Protein AF-A0A1S9RVA4-F1 (afdb_monomer)

Mean predicted aligned error: 7.7 Å

Solvent-accessible surface area (backbone atoms only — not comparable to full-atom values): 11923 Å² total; per-residue (Å²): 137,81,74,68,65,60,57,57,50,53,57,54,62,66,71,74,67,77,68,73,75,76,62,59,57,41,49,63,62,72,49,71,89,61,75,50,61,76,69,65,54,69,75,62,64,61,52,37,37,34,76,44,44,96,85,44,86,41,47,74,58,78,51,37,37,29,7,44,11,38,76,78,39,53,74,70,19,70,54,45,88,50,60,88,69,43,75,66,52,41,29,49,51,19,48,46,52,42,29,58,82,63,76,44,90,54,88,91,58,72,42,32,58,39,78,30,23,60,32,67,70,54,46,55,53,46,50,55,49,44,32,68,75,63,73,41,59,52,73,62,28,34,39,38,40,32,50,49,83,78,48,65,86,23,37,52,44,50,48,67,58,55,41,72,61,27,21,90,52,19,74,67,28,40,55,46,46,56,50,41,72,65,60,86,68,58,65,53,50,29,32,35,36,11,38,37,59,26,61,96,43,53,48,81,41,51,44,48,73,75,75,109

pLDDT: mean 87.35, std 15.08, range [38.66, 98.38]

Secondary structure (DSSP, 8-state):
---HHHHHHHHHHHTS----PPPSEEPP---GGGT--GGGGG---SEEEEEE-TTSSSEE-SSEEE-HHHHH-HHHHTS-TTTT--HHHHHHHHHHHHHHTTT---TT----EEEEES-HHHHHHHHHHHHHHHT--GGG-EEEEEEGGGS-TTS-EEHHHHHHHHGGG-HHHHHHHHHHHTSTT---EEEEEEEEE-TTTEEEEEGGGG--

InterPro domains:
  IPR056009 Domain of unknown function DUF7587 [PF24494] (44-194)

Structure (mmCIF, N/CA/C/O backbone):
data_AF-A0A1S9RVA4-F1
#
_entry.id   AF-A0A1S9RVA4-F1
#
loop_
_atom_site.group_PDB
_atom_site.id
_atom_site.type_symbol
_atom_site.label_atom_id
_atom_site.label_alt_id
_atom_site.label_comp_id
_atom_site.label_asym_id
_atom_site.label_entity_id
_atom_site.label_seq_id
_atom_s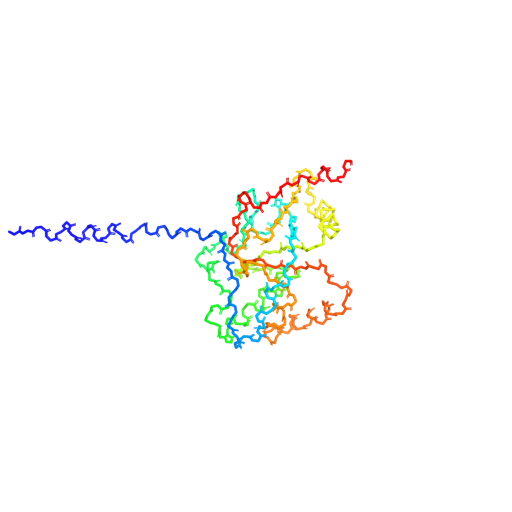ite.pdbx_PDB_ins_code
_atom_site.Cartn_x
_atom_site.Cartn_y
_atom_site.Cartn_z
_atom_site.occupancy
_atom_site.B_iso_or_equiv
_atom_site.auth_seq_id
_atom_site.auth_comp_id
_atom_site.auth_asym_id
_atom_site.auth_atom_id
_atom_site.pdbx_PDB_model_num
ATOM 1 N N . MET A 1 1 ? -28.883 34.351 -42.582 1.00 43.25 1 MET A N 1
ATOM 2 C CA . MET A 1 1 ? -27.559 34.291 -41.929 1.00 43.25 1 MET A CA 1
ATOM 3 C C . MET A 1 1 ? -27.764 33.604 -40.594 1.00 43.25 1 MET A C 1
ATOM 5 O O . MET A 1 1 ? -28.329 34.217 -39.701 1.00 43.25 1 MET A O 1
ATOM 9 N N . ALA A 1 2 ? -27.474 32.303 -40.530 1.00 40.69 2 ALA A N 1
ATOM 10 C CA . ALA A 1 2 ? -27.644 31.505 -39.321 1.00 40.69 2 ALA A CA 1
ATOM 11 C C . ALA A 1 2 ? -26.443 31.715 -38.388 1.00 40.69 2 ALA A C 1
ATOM 13 O O . ALA A 1 2 ? -25.307 31.833 -38.842 1.00 40.69 2 ALA A O 1
ATOM 14 N N . ASP A 1 3 ? -26.754 31.813 -37.105 1.00 48.94 3 ASP A N 1
ATOM 15 C CA . ASP A 1 3 ? -25.915 32.224 -35.986 1.00 48.94 3 ASP A CA 1
ATOM 16 C C . ASP A 1 3 ? -24.785 31.209 -35.692 1.00 48.94 3 ASP A C 1
ATOM 18 O O . ASP A 1 3 ? -24.962 30.223 -34.979 1.00 48.94 3 ASP A O 1
ATOM 22 N N . VAL A 1 4 ? -23.610 31.442 -36.289 1.00 49.12 4 VAL A N 1
ATOM 23 C CA . VAL A 1 4 ? -22.380 30.632 -36.125 1.00 49.12 4 VAL A CA 1
ATOM 24 C C . VAL A 1 4 ? -21.791 30.765 -34.706 1.00 49.12 4 VAL A C 1
ATOM 26 O O . VAL A 1 4 ? -21.012 29.919 -34.256 1.00 49.12 4 VAL A O 1
ATOM 29 N N . THR A 1 5 ? -22.191 31.800 -33.965 1.00 50.78 5 THR A N 1
ATOM 30 C CA . THR A 1 5 ? -21.706 32.101 -32.611 1.00 50.78 5 THR A CA 1
ATOM 31 C C . THR A 1 5 ? -22.260 31.139 -31.554 1.00 50.78 5 THR A C 1
ATOM 33 O O . THR A 1 5 ? -21.542 30.767 -30.628 1.00 50.78 5 THR A O 1
ATOM 36 N N . ASN A 1 6 ? -23.476 30.618 -31.740 1.00 52.25 6 ASN A N 1
ATOM 37 C CA . ASN A 1 6 ? -24.115 29.730 -30.762 1.00 52.25 6 ASN A CA 1
ATOM 38 C C . ASN A 1 6 ? -23.540 28.294 -30.774 1.00 52.25 6 ASN A C 1
ATOM 40 O O . ASN A 1 6 ? -23.431 27.633 -29.740 1.00 52.25 6 ASN A O 1
ATOM 44 N N . VAL A 1 7 ? -23.082 27.811 -31.935 1.00 52.09 7 VAL A N 1
ATOM 45 C CA . VAL A 1 7 ? -22.476 26.468 -32.055 1.00 52.09 7 VAL A CA 1
ATOM 46 C C . VAL A 1 7 ? -21.079 26.434 -31.431 1.00 52.09 7 VAL A C 1
ATOM 48 O O . VAL A 1 7 ? -20.715 25.461 -30.774 1.00 52.09 7 VAL A O 1
ATOM 51 N N . THR A 1 8 ? -20.306 27.513 -31.570 1.00 52.66 8 THR A N 1
ATOM 52 C CA . THR A 1 8 ? -18.953 27.609 -30.997 1.00 52.66 8 THR A CA 1
ATOM 53 C C . THR A 1 8 ? -18.965 27.819 -29.481 1.00 52.66 8 THR A C 1
ATOM 55 O O . THR A 1 8 ? -18.105 27.268 -28.792 1.00 52.66 8 THR A O 1
ATOM 58 N N . GLU A 1 9 ? -19.961 28.519 -28.931 1.00 50.12 9 GLU A N 1
ATOM 59 C CA . GLU A 1 9 ? -20.196 28.566 -27.478 1.00 50.12 9 GLU A CA 1
ATOM 60 C C . GLU A 1 9 ? -20.686 27.227 -26.915 1.00 50.12 9 GLU A C 1
ATOM 62 O O . GLU A 1 9 ? -20.224 26.800 -25.854 1.00 50.12 9 GLU A O 1
ATOM 67 N N . SER A 1 10 ? -21.552 26.523 -27.650 1.00 45.56 10 SER A N 1
ATOM 68 C CA . SER A 1 10 ? -22.023 25.185 -27.273 1.00 45.56 10 SER A CA 1
ATOM 69 C C . SER A 1 10 ? -20.882 24.159 -27.278 1.00 45.56 10 SER A C 1
ATOM 71 O O . SER A 1 10 ? -20.768 23.362 -26.352 1.00 45.56 10 SER A O 1
ATOM 73 N N . MET A 1 11 ? -19.965 24.232 -28.250 1.00 44.94 11 MET A N 1
ATOM 74 C CA . MET A 1 11 ? -18.761 23.390 -28.289 1.00 44.94 11 MET A CA 1
ATOM 75 C C . MET A 1 11 ? -17.727 23.763 -27.214 1.00 44.94 11 MET A C 1
ATOM 77 O O . MET A 1 11 ? -17.041 22.883 -26.701 1.00 44.94 11 MET A O 1
ATOM 81 N N . ARG A 1 12 ? -17.631 25.041 -26.812 1.00 43.88 12 ARG A N 1
ATOM 82 C CA . ARG A 1 12 ? -16.773 25.461 -25.686 1.00 43.88 12 ARG A CA 1
ATOM 83 C C . ARG A 1 12 ? -17.315 25.018 -24.326 1.00 43.88 12 ARG A C 1
ATOM 85 O O . ARG A 1 12 ? -16.515 24.705 -23.451 1.00 43.88 12 ARG A O 1
ATOM 92 N N . LYS A 1 13 ? -18.639 24.942 -24.150 1.00 39.66 13 LYS A N 1
ATOM 93 C CA . LYS A 1 13 ? -19.257 24.440 -22.908 1.00 39.66 13 LYS A CA 1
ATOM 94 C C . LYS A 1 13 ? -19.153 22.925 -22.730 1.00 39.66 13 LYS A C 1
ATOM 96 O O . LYS A 1 13 ? -19.140 22.474 -21.591 1.00 39.66 13 LYS A O 1
ATOM 101 N N . ILE A 1 14 ? -19.023 22.158 -23.813 1.00 44.00 14 ILE A N 1
ATOM 102 C CA . ILE A 1 14 ? -18.826 20.699 -23.739 1.00 44.00 14 ILE A CA 1
ATOM 103 C C . ILE A 1 14 ? -17.404 20.341 -23.250 1.00 44.00 14 ILE A C 1
ATOM 105 O O . ILE A 1 14 ? -17.206 19.271 -22.698 1.00 44.00 14 ILE A O 1
ATOM 109 N N . ASN A 1 15 ? -16.434 21.259 -23.339 1.00 42.66 15 ASN A N 1
ATOM 110 C CA . ASN A 1 15 ? -15.019 20.992 -23.031 1.00 42.66 15 ASN A CA 1
ATOM 111 C C . ASN A 1 15 ? -14.514 21.522 -21.672 1.00 42.66 15 ASN A C 1
ATOM 113 O O . ASN A 1 15 ? -13.305 21.605 -21.469 1.00 42.66 15 ASN A O 1
ATOM 117 N N . MET A 1 16 ? -15.393 21.905 -20.737 1.00 38.66 16 MET A N 1
ATOM 118 C CA . MET A 1 16 ? -14.963 22.457 -19.434 1.00 38.66 16 MET A CA 1
ATOM 119 C C . MET A 1 16 ? -15.431 21.691 -18.194 1.00 38.66 16 MET A C 1
ATOM 121 O O . MET A 1 16 ? -15.059 22.079 -17.090 1.00 38.66 16 MET A O 1
ATOM 125 N N . HIS A 1 17 ? -16.172 20.594 -18.360 1.00 41.00 17 HIS A N 1
ATOM 126 C CA . HIS A 1 17 ? -16.539 19.688 -17.269 1.00 41.00 17 HIS A CA 1
ATOM 127 C C . HIS A 1 17 ? -16.686 18.239 -17.754 1.00 41.00 17 HIS A C 1
ATOM 129 O O . HIS A 1 17 ? -17.623 17.553 -17.355 1.00 41.00 17 HIS A O 1
ATOM 135 N N . ASP A 1 18 ? -15.714 17.728 -18.514 1.00 43.66 18 ASP A N 1
ATOM 136 C CA . ASP A 1 18 ? -15.339 16.330 -18.286 1.00 43.66 18 ASP A CA 1
ATOM 137 C C . ASP A 1 18 ? -14.686 16.301 -16.901 1.00 43.66 18 ASP A C 1
ATOM 139 O O . ASP A 1 18 ? -13.466 16.362 -16.736 1.00 43.66 18 ASP A O 1
ATOM 143 N N . VAL A 1 19 ? -15.529 16.316 -15.863 1.00 51.09 19 VAL A N 1
ATOM 144 C CA . VAL A 1 19 ? -15.140 15.786 -14.565 1.00 51.09 19 VAL A CA 1
ATOM 145 C C . VAL A 1 19 ? -14.841 14.335 -14.882 1.00 51.09 19 VAL A C 1
ATOM 147 O O . VAL A 1 19 ? -15.764 13.536 -14.987 1.00 51.09 19 VAL A O 1
ATOM 150 N N . LEU A 1 20 ? -13.570 14.031 -15.160 1.00 55.78 20 LEU A N 1
ATOM 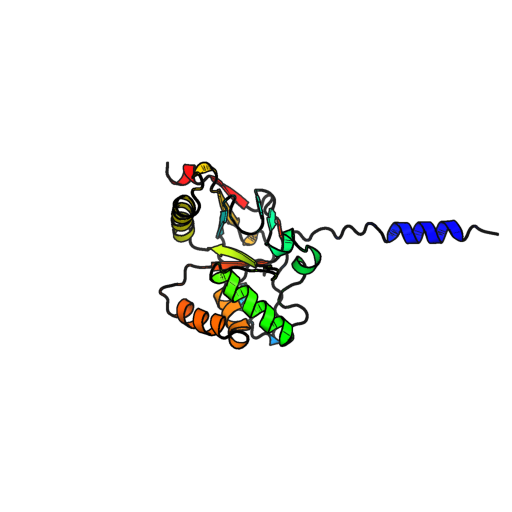151 C CA . LEU A 1 20 ? -13.101 12.661 -15.265 1.00 55.78 20 LEU A CA 1
ATOM 152 C C . LEU A 1 20 ? -13.613 11.974 -14.005 1.00 55.78 20 LEU A C 1
ATOM 154 O O . LEU A 1 20 ? -13.164 12.309 -12.904 1.00 55.78 20 LEU A O 1
ATOM 158 N N . GLU A 1 21 ? -14.629 11.122 -14.162 1.00 69.81 21 GLU A N 1
ATOM 159 C CA . GLU A 1 21 ? -15.153 10.343 -13.055 1.00 69.81 21 GLU A CA 1
ATOM 160 C C . GLU A 1 21 ? -13.959 9.630 -12.447 1.00 69.81 21 GLU A C 1
ATOM 162 O O . GLU A 1 21 ? -13.191 8.952 -13.137 1.00 69.81 21 GLU A O 1
ATOM 167 N N . GLU A 1 22 ? -13.735 9.892 -11.164 1.00 72.12 22 GLU A N 1
ATOM 168 C CA . GLU A 1 22 ? -12.575 9.342 -10.503 1.00 72.12 22 GLU A CA 1
ATOM 169 C C . GLU A 1 22 ? -12.718 7.819 -10.505 1.00 72.12 22 GLU A C 1
ATOM 171 O O . GLU A 1 22 ? -13.722 7.313 -9.989 1.00 72.12 22 GLU A O 1
ATOM 176 N N . PRO A 1 23 ? -11.751 7.081 -11.080 1.00 84.25 23 PRO A N 1
ATOM 177 C CA . PRO A 1 23 ? -11.853 5.637 -11.124 1.00 84.25 23 PRO A CA 1
ATOM 178 C C . PRO A 1 23 ? -11.952 5.101 -9.696 1.00 84.25 23 PRO A C 1
ATOM 180 O O . PRO A 1 23 ? -11.221 5.534 -8.803 1.00 84.25 23 PRO A O 1
ATOM 183 N N . GLU A 1 24 ? -12.845 4.133 -9.474 1.00 92.06 24 GLU A N 1
ATOM 184 C CA . GLU A 1 24 ? -13.000 3.511 -8.152 1.00 92.06 24 GLU A CA 1
ATOM 185 C C . GLU A 1 24 ? -11.699 2.852 -7.666 1.00 92.06 24 GLU A C 1
ATOM 187 O O . GLU A 1 24 ? -11.483 2.714 -6.463 1.00 92.06 24 GLU A O 1
ATOM 192 N N . GLN A 1 25 ? -10.829 2.455 -8.596 1.00 94.06 25 GLN A N 1
ATOM 193 C CA . GLN A 1 25 ? -9.511 1.907 -8.319 1.00 94.06 25 GLN A CA 1
ATOM 194 C C . GLN A 1 25 ? -8.572 2.104 -9.509 1.00 94.06 25 GLN A C 1
ATOM 196 O O . GLN A 1 25 ? -9.005 2.062 -10.662 1.00 94.06 25 GLN A O 1
ATOM 201 N N . LEU A 1 26 ? -7.274 2.212 -9.230 1.00 95.50 26 LEU A N 1
ATOM 202 C CA . LEU A 1 26 ? -6.215 2.052 -10.223 1.00 95.50 26 LEU A CA 1
ATOM 203 C C . LEU A 1 26 ? -5.581 0.659 -10.076 1.00 95.50 26 LEU A C 1
ATOM 205 O O . LEU A 1 26 ? -5.177 0.264 -8.982 1.00 95.50 26 LEU A O 1
ATOM 209 N N . VAL A 1 27 ? -5.509 -0.096 -11.174 1.00 95.38 27 VAL A N 1
ATOM 210 C CA . VAL A 1 27 ? -4.955 -1.462 -11.200 1.00 95.38 27 VAL A CA 1
ATOM 211 C C . VAL A 1 27 ? -3.529 -1.467 -11.738 1.00 95.38 27 VAL A C 1
ATOM 213 O O . VAL A 1 27 ? -3.204 -0.728 -12.664 1.00 95.38 27 VAL A O 1
ATOM 216 N N . PHE A 1 28 ? -2.671 -2.311 -11.169 1.00 94.81 28 PHE A N 1
ATOM 217 C CA . PHE A 1 28 ? -1.362 -2.611 -11.741 1.00 94.81 28 PHE A CA 1
ATOM 218 C C . PHE A 1 28 ? -1.537 -3.429 -13.023 1.00 94.81 28 PHE A C 1
ATOM 220 O O . PHE A 1 28 ? -2.119 -4.513 -12.989 1.00 94.81 28 PHE A O 1
ATOM 227 N N . SER A 1 29 ? -1.006 -2.925 -14.134 1.00 92.62 29 SER A N 1
ATOM 228 C CA . SER A 1 29 ? -1.109 -3.531 -15.466 1.00 92.62 29 SER A CA 1
ATOM 229 C C . SER A 1 29 ? 0.282 -3.738 -16.084 1.00 92.62 29 SER A C 1
ATOM 231 O O . SER A 1 29 ? 0.626 -3.086 -17.072 1.00 92.62 29 SER A O 1
ATOM 233 N N . PRO A 1 30 ? 1.117 -4.623 -15.507 1.00 89.75 30 PRO A N 1
ATOM 234 C CA . PRO A 1 30 ? 2.429 -4.929 -16.066 1.00 89.75 30 PRO A CA 1
ATOM 235 C C . PRO A 1 30 ? 2.312 -5.591 -17.442 1.00 89.75 30 PRO A C 1
ATOM 237 O O . PRO A 1 30 ? 1.480 -6.477 -17.646 1.00 89.75 30 PRO A O 1
ATOM 240 N N . HIS A 1 31 ? 3.179 -5.206 -18.376 1.00 83.69 31 HIS A N 1
ATOM 241 C CA . HIS A 1 31 ? 3.315 -5.900 -19.653 1.00 83.69 31 HIS A CA 1
ATOM 242 C C . HIS A 1 31 ? 4.093 -7.215 -19.452 1.00 83.69 31 HIS A C 1
ATOM 244 O O . HIS A 1 31 ? 4.970 -7.270 -18.586 1.00 83.69 31 HIS A O 1
ATOM 250 N N . PRO A 1 32 ? 3.868 -8.271 -20.259 1.00 75.50 32 PRO A N 1
ATOM 251 C CA . PRO A 1 32 ? 4.674 -9.496 -20.190 1.00 75.50 32 PRO A CA 1
ATOM 252 C C . PRO A 1 32 ? 6.193 -9.247 -20.256 1.00 75.50 32 PRO A C 1
ATOM 254 O O . PRO A 1 32 ? 6.971 -9.915 -19.576 1.00 75.50 32 PRO A O 1
ATOM 257 N N . ASP A 1 33 ? 6.607 -8.227 -21.012 1.00 76.62 33 ASP A N 1
ATOM 258 C CA . ASP A 1 33 ? 8.015 -7.824 -21.157 1.00 76.62 33 ASP A CA 1
ATOM 259 C C . ASP A 1 33 ? 8.591 -7.103 -19.924 1.00 76.62 33 ASP A C 1
ATOM 261 O O . ASP A 1 33 ? 9.801 -6.900 -19.833 1.00 76.62 33 ASP A O 1
ATOM 265 N N . ASP A 1 34 ? 7.758 -6.744 -18.941 1.00 72.44 34 ASP A N 1
ATOM 266 C CA . ASP A 1 34 ? 8.203 -6.159 -17.671 1.00 72.44 34 ASP A CA 1
ATOM 267 C C . ASP A 1 34 ? 8.756 -7.204 -16.692 1.00 72.44 34 ASP A C 1
ATOM 269 O O . ASP A 1 34 ? 9.120 -6.867 -15.564 1.00 72.44 34 ASP A O 1
ATOM 273 N N . GLY A 1 35 ? 8.837 -8.471 -17.116 1.00 65.56 35 GLY A N 1
ATOM 274 C CA . GLY A 1 35 ? 9.331 -9.575 -16.297 1.00 65.56 35 GLY A CA 1
ATOM 275 C C . GLY A 1 35 ? 8.322 -10.050 -15.251 1.00 65.56 35 GLY A C 1
ATOM 276 O O . GLY A 1 35 ? 8.702 -10.744 -14.308 1.00 65.56 35 GLY A O 1
ATOM 277 N N . VAL A 1 36 ? 7.044 -9.690 -15.406 1.00 69.31 36 VAL A N 1
ATOM 278 C CA . VAL A 1 36 ? 5.966 -10.107 -14.505 1.00 69.31 36 VAL A CA 1
ATOM 279 C C . VAL A 1 36 ? 5.259 -11.317 -15.092 1.00 69.31 36 VAL A C 1
ATOM 281 O O . VAL A 1 36 ? 4.573 -11.227 -16.106 1.00 69.31 36 VAL A O 1
ATOM 284 N N . ALA A 1 37 ? 5.398 -12.469 -14.440 1.00 69.38 37 ALA A N 1
ATOM 285 C CA . ALA A 1 37 ? 4.559 -13.614 -14.762 1.00 69.38 37 ALA A CA 1
ATOM 286 C C . ALA A 1 37 ? 3.106 -13.300 -14.377 1.00 69.38 37 ALA A C 1
ATOM 288 O O . ALA A 1 37 ? 2.860 -12.912 -13.239 1.00 69.38 37 ALA A O 1
ATOM 289 N N . GLU A 1 38 ? 2.136 -13.539 -15.266 1.00 69.31 38 GLU A N 1
ATOM 290 C CA . GLU A 1 38 ? 0.705 -13.289 -14.991 1.00 69.31 38 GLU A CA 1
ATOM 291 C C . GLU A 1 38 ? 0.233 -13.885 -13.652 1.00 69.31 38 GLU A C 1
ATOM 293 O O . GLU A 1 38 ? -0.564 -13.281 -12.940 1.00 69.31 38 GLU A O 1
ATOM 298 N N . LYS A 1 39 ? 0.789 -15.041 -13.267 1.00 68.44 39 LYS A N 1
ATOM 299 C CA . LYS A 1 39 ? 0.479 -15.747 -12.012 1.00 68.44 39 LYS A CA 1
ATOM 300 C C . LYS A 1 39 ? 0.840 -14.971 -10.743 1.00 68.44 39 LYS A C 1
ATOM 302 O O . LYS A 1 39 ? 0.344 -15.301 -9.671 1.00 68.44 39 LYS A O 1
ATOM 307 N N . ILE A 1 40 ? 1.714 -13.969 -10.832 1.00 76.81 40 ILE A N 1
ATOM 308 C CA . ILE A 1 40 ? 2.087 -13.121 -9.692 1.00 76.81 40 ILE A CA 1
ATOM 309 C C . ILE A 1 40 ? 0.854 -12.391 -9.145 1.00 76.81 40 ILE A C 1
ATOM 311 O O . ILE A 1 40 ? 0.694 -12.270 -7.933 1.00 76.81 40 ILE A O 1
ATOM 315 N N . MET A 1 41 ? -0.062 -12.003 -10.034 1.00 77.50 41 MET A N 1
ATOM 316 C CA . MET A 1 41 ? -1.286 -11.274 -9.695 1.00 77.50 41 MET A CA 1
ATOM 317 C C . MET A 1 41 ? -2.346 -12.142 -9.007 1.00 77.50 41 MET A C 1
ATOM 319 O O . MET A 1 41 ? -3.315 -11.607 -8.474 1.00 77.50 41 MET A O 1
ATOM 323 N N . ASP A 1 42 ? -2.166 -13.465 -9.000 1.00 78.88 42 ASP A N 1
ATOM 324 C CA . ASP A 1 42 ? -3.124 -14.418 -8.424 1.00 78.88 42 ASP A CA 1
ATOM 325 C C . ASP A 1 42 ? -2.801 -14.768 -6.967 1.00 78.88 42 ASP A C 1
ATOM 327 O O . ASP A 1 42 ? -3.616 -15.364 -6.267 1.00 78.88 42 ASP A O 1
ATOM 331 N N . ASN A 1 43 ? -1.626 -14.365 -6.478 1.00 84.50 43 ASN A N 1
ATOM 332 C CA . ASN A 1 43 ? -1.166 -14.656 -5.121 1.00 84.50 43 ASN A CA 1
ATOM 333 C C . ASN A 1 43 ? -1.579 -13.569 -4.117 1.00 84.50 43 ASN A C 1
ATOM 335 O O . ASN A 1 43 ? -0.818 -13.241 -3.207 1.00 84.50 43 ASN A O 1
ATOM 339 N N . VAL A 1 44 ? -2.771 -12.992 -4.284 1.00 93.69 44 VAL A N 1
ATOM 340 C CA . VAL A 1 44 ? -3.324 -12.001 -3.356 1.00 93.69 44 VAL A CA 1
ATOM 341 C C . VAL A 1 44 ? -4.196 -12.721 -2.318 1.00 93.69 44 VAL A C 1
ATOM 343 O O . VAL A 1 44 ? -5.164 -13.387 -2.687 1.00 93.69 44 VAL A O 1
ATOM 346 N N . PRO A 1 45 ? -3.886 -12.618 -1.013 1.00 95.44 45 PRO A N 1
ATOM 347 C CA . PRO A 1 45 ? -4.709 -13.186 0.044 1.00 95.44 45 PRO A CA 1
ATOM 348 C C . PRO A 1 45 ? -6.116 -12.602 0.019 1.00 95.44 45 PRO A C 1
ATOM 350 O O . PRO A 1 45 ? -6.295 -11.420 -0.275 1.00 95.44 45 PRO A O 1
ATOM 353 N N . ARG A 1 46 ? -7.109 -13.412 0.399 1.00 95.88 46 ARG A N 1
ATOM 354 C CA . ARG 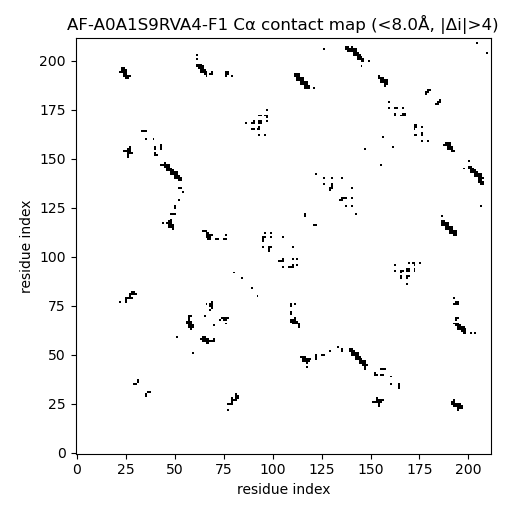A 1 46 ? -8.510 -12.973 0.451 1.00 95.88 46 ARG A CA 1
ATOM 355 C C . ARG A 1 46 ? -8.708 -11.739 1.328 1.00 95.88 46 ARG A C 1
ATOM 357 O O . ARG A 1 46 ? -9.508 -10.884 0.984 1.00 95.88 46 ARG A O 1
ATOM 364 N N . TYR A 1 47 ? -7.990 -11.644 2.444 1.00 97.50 47 TYR A N 1
ATOM 365 C CA . TYR A 1 47 ? -8.095 -10.506 3.349 1.00 97.50 47 TYR A CA 1
ATOM 366 C C . TYR A 1 47 ? -6.783 -9.746 3.427 1.00 97.50 47 TYR A C 1
ATOM 368 O O . TYR A 1 47 ? -5.719 -10.340 3.622 1.00 97.50 47 TYR A O 1
ATOM 376 N N . LEU A 1 48 ? -6.890 -8.427 3.315 1.00 98.38 48 LEU A N 1
ATOM 377 C CA . LEU A 1 48 ? -5.808 -7.497 3.594 1.00 98.38 48 LEU A CA 1
ATOM 378 C C . LEU A 1 48 ? -6.249 -6.494 4.656 1.00 98.38 48 LEU A C 1
ATOM 380 O O . LEU A 1 48 ? -7.422 -6.134 4.763 1.00 98.38 48 LEU A O 1
ATOM 384 N N . PHE A 1 49 ? -5.274 -6.046 5.433 1.00 98.25 49 PHE A N 1
ATOM 385 C CA . PHE A 1 49 ? -5.449 -5.173 6.579 1.00 98.25 49 PHE A CA 1
ATOM 386 C C . PHE A 1 49 ? -4.689 -3.869 6.361 1.00 98.25 49 PHE A C 1
ATOM 388 O O . PHE A 1 49 ? -3.544 -3.878 5.901 1.00 98.25 49 PHE A O 1
ATOM 395 N N . ARG A 1 50 ? -5.291 -2.746 6.742 1.00 97.50 50 ARG A N 1
ATOM 396 C CA . ARG A 1 50 ? -4.621 -1.446 6.800 1.00 97.50 50 ARG A CA 1
ATOM 397 C C . ARG A 1 50 ? -4.923 -0.776 8.125 1.00 97.50 50 ARG A C 1
ATOM 399 O O . ARG A 1 50 ? -6.078 -0.577 8.479 1.00 97.50 50 ARG A O 1
ATOM 406 N N . VAL A 1 51 ? -3.869 -0.402 8.835 1.00 97.12 51 VAL A N 1
ATOM 407 C CA . VAL A 1 51 ? -3.974 0.473 10.002 1.00 97.12 51 VAL A CA 1
ATOM 408 C C . VAL A 1 51 ? -3.879 1.908 9.509 1.00 97.12 51 VAL A C 1
ATOM 410 O O . VAL A 1 51 ? -2.945 2.241 8.775 1.00 97.12 51 VAL A O 1
ATOM 413 N N . ALA A 1 52 ? -4.828 2.745 9.907 1.00 96.25 52 ALA A N 1
ATOM 414 C CA . ALA A 1 52 ? -4.814 4.171 9.633 1.00 96.25 52 ALA A CA 1
ATOM 415 C C . ALA A 1 52 ? -4.891 4.964 10.938 1.00 96.25 52 ALA A C 1
ATOM 417 O O . ALA A 1 52 ? -5.603 4.602 11.873 1.00 96.25 52 ALA A O 1
ATOM 418 N N . THR A 1 53 ? -4.145 6.060 10.966 1.00 95.00 53 THR A N 1
ATOM 419 C CA . THR A 1 53 ? -4.120 7.065 12.033 1.00 95.00 53 THR A CA 1
ATOM 420 C C . THR A 1 53 ? -4.249 8.453 11.405 1.00 95.00 53 THR A C 1
ATOM 422 O O . THR A 1 53 ? -3.945 8.594 10.213 1.00 95.00 53 THR A O 1
ATOM 425 N N . PRO A 1 54 ? -4.586 9.506 12.170 1.00 93.19 54 PRO A N 1
ATOM 426 C CA . PRO A 1 54 ? -4.579 10.880 11.660 1.00 93.19 54 PRO A CA 1
ATOM 427 C C . PRO A 1 54 ? -3.223 11.338 11.090 1.00 93.19 54 PRO A C 1
ATOM 429 O O . PRO A 1 54 ? -3.172 12.288 10.314 1.00 93.19 54 PRO A O 1
ATOM 432 N N . LYS A 1 55 ? -2.119 10.663 11.450 1.00 91.44 55 LYS A N 1
ATOM 433 C CA . LYS A 1 55 ? -0.754 10.932 10.954 1.00 91.44 55 LYS A CA 1
ATOM 434 C C . LYS A 1 55 ? -0.306 9.984 9.836 1.00 91.44 55 LYS A C 1
ATOM 436 O O . LYS A 1 55 ? 0.877 9.934 9.504 1.00 91.44 55 LYS A O 1
ATOM 441 N N . SER A 1 56 ? -1.198 9.153 9.304 1.00 89.88 56 SER A N 1
ATOM 442 C CA . SER A 1 56 ? -0.871 8.289 8.169 1.00 89.88 56 SER A CA 1
ATOM 443 C C . SER A 1 56 ? -0.723 9.109 6.887 1.00 89.88 56 SER A C 1
ATOM 445 O O . SER A 1 56 ? -1.477 10.049 6.665 1.00 89.88 56 SER A O 1
ATOM 447 N N . ASP A 1 57 ? 0.235 8.742 6.032 1.00 89.81 57 ASP A N 1
ATOM 448 C CA . ASP A 1 57 ? 0.376 9.361 4.711 1.00 89.81 57 ASP A CA 1
ATOM 449 C C . ASP A 1 57 ? -0.856 9.070 3.839 1.00 89.81 57 ASP A C 1
ATOM 451 O O . ASP A 1 57 ? -1.388 7.951 3.843 1.00 89.81 57 ASP A O 1
ATOM 455 N N . GLY A 1 58 ? -1.258 10.066 3.048 1.00 91.81 58 GLY A N 1
ATOM 456 C CA . GLY A 1 58 ? -2.458 9.998 2.221 1.00 91.81 58 GLY A CA 1
ATOM 457 C C . GLY A 1 58 ? -3.737 10.232 3.027 1.00 91.81 58 GLY A C 1
ATOM 458 O O . GLY A 1 58 ? -3.748 10.968 4.009 1.00 91.81 58 GLY A O 1
ATOM 459 N N . MET A 1 59 ? -4.839 9.633 2.582 1.00 94.75 59 MET A N 1
ATOM 460 C CA . MET A 1 59 ? -6.128 9.684 3.278 1.00 94.75 59 MET A CA 1
ATOM 461 C C . MET A 1 59 ? -6.702 8.279 3.382 1.00 94.75 59 MET A C 1
ATOM 463 O O . MET A 1 59 ? -6.553 7.457 2.480 1.00 94.75 59 MET A O 1
ATOM 467 N N . THR A 1 60 ? -7.357 7.968 4.490 1.00 95.81 60 THR A N 1
ATOM 468 C CA . THR A 1 60 ? -8.073 6.704 4.658 1.00 95.81 60 THR A CA 1
ATOM 469 C C . THR A 1 60 ? -9.306 6.953 5.516 1.00 95.81 60 THR A C 1
ATOM 471 O O . THR A 1 60 ? -9.181 7.441 6.634 1.00 95.81 60 THR A O 1
ATOM 474 N N . ASN A 1 61 ? -10.483 6.660 4.969 1.00 94.12 61 ASN A N 1
ATOM 475 C CA . ASN A 1 61 ? -11.780 6.733 5.639 1.00 94.12 61 ASN A CA 1
ATOM 476 C C . ASN A 1 61 ? -12.701 5.612 5.123 1.00 94.12 61 ASN A C 1
ATOM 478 O O . ASN A 1 61 ? -12.273 4.774 4.330 1.00 94.12 61 ASN A O 1
ATOM 482 N N . GLU A 1 62 ? -13.956 5.583 5.567 1.00 92.62 62 GLU A N 1
ATOM 483 C CA . GLU A 1 62 ? -14.935 4.533 5.242 1.00 92.62 62 GLU A CA 1
ATOM 484 C C . GLU A 1 62 ? -15.231 4.416 3.740 1.00 92.62 62 GLU A C 1
ATOM 486 O O . GLU A 1 62 ? -15.677 3.371 3.269 1.00 92.62 62 GLU A O 1
ATOM 491 N N . ILE A 1 63 ? -14.992 5.488 2.983 1.00 95.44 63 ILE A N 1
ATOM 492 C CA . ILE A 1 63 ? -15.357 5.591 1.570 1.00 95.44 63 ILE A CA 1
ATOM 493 C C . ILE A 1 63 ? -14.132 5.384 0.679 1.00 95.44 63 ILE A C 1
ATOM 495 O O . ILE A 1 63 ? -14.229 4.730 -0.357 1.00 95.44 63 ILE A O 1
ATOM 499 N N . TRP A 1 64 ? -12.978 5.928 1.068 1.00 96.12 64 TRP A N 1
ATOM 500 C CA . TRP A 1 64 ? -11.779 5.978 0.239 1.00 96.12 64 TRP A CA 1
ATOM 501 C C . TRP A 1 64 ? -10.500 5.725 1.026 1.00 96.12 64 TRP A C 1
ATOM 503 O O . TRP A 1 64 ? -10.272 6.265 2.108 1.00 96.12 64 TRP A O 1
ATOM 513 N N . VAL A 1 65 ? -9.587 5.027 0.365 1.00 96.69 65 VAL A N 1
ATOM 514 C CA . VAL A 1 65 ? -8.155 5.057 0.632 1.00 96.69 65 VAL A CA 1
ATOM 515 C C . VAL A 1 65 ? -7.486 5.802 -0.513 1.00 96.69 65 VAL A C 1
ATOM 517 O O . VAL A 1 65 ? -7.752 5.517 -1.674 1.00 96.69 65 VAL A O 1
ATOM 520 N N . ARG A 1 66 ? -6.630 6.773 -0.209 1.00 95.88 66 ARG A N 1
ATOM 521 C CA . ARG A 1 66 ? -5.925 7.587 -1.202 1.00 95.88 66 ARG A CA 1
ATOM 522 C C . ARG A 1 66 ? -4.453 7.660 -0.870 1.00 95.88 66 ARG A C 1
ATOM 524 O O . ARG A 1 66 ? -4.096 7.918 0.281 1.00 95.88 66 ARG A O 1
ATOM 531 N N . SER A 1 67 ? -3.622 7.466 -1.884 1.00 95.50 67 SER A N 1
ATOM 532 C CA . SER A 1 67 ? -2.189 7.720 -1.808 1.00 95.50 67 SER A CA 1
ATOM 533 C C . SER A 1 67 ? -1.892 9.200 -1.538 1.00 95.50 67 SER A C 1
ATOM 535 O O . SER A 1 67 ? -2.744 10.078 -1.696 1.00 95.50 67 SER A O 1
ATOM 537 N N . ASP A 1 68 ? -0.655 9.490 -1.141 1.00 93.56 68 ASP A N 1
ATOM 538 C CA . ASP A 1 68 ? -0.177 10.868 -0.997 1.00 93.56 68 ASP A CA 1
ATOM 539 C C . ASP A 1 68 ? -0.228 11.618 -2.341 1.00 93.56 68 ASP A C 1
ATOM 541 O O . ASP A 1 68 ? -0.635 12.781 -2.395 1.00 93.56 68 ASP A O 1
ATOM 545 N N . ALA A 1 69 ? 0.098 10.928 -3.442 1.00 93.75 69 ALA A N 1
ATOM 546 C CA . ALA A 1 69 ? -0.048 11.465 -4.791 1.00 93.75 69 ALA A CA 1
ATOM 547 C C . ALA A 1 69 ? -1.505 11.834 -5.107 1.00 93.75 69 ALA A C 1
ATOM 549 O O . ALA A 1 69 ? -1.747 12.939 -5.577 1.00 93.75 69 ALA A O 1
ATOM 550 N N . ALA A 1 70 ? -2.482 10.981 -4.780 1.00 93.44 70 ALA A N 1
ATOM 551 C CA . ALA A 1 70 ? -3.899 11.234 -5.063 1.00 93.44 70 ALA A CA 1
ATOM 552 C C . ALA A 1 70 ? -4.480 12.456 -4.329 1.00 93.44 70 ALA A C 1
ATOM 554 O O . ALA A 1 70 ? -5.487 13.018 -4.765 1.00 93.44 70 ALA A O 1
ATOM 555 N N . LEU A 1 71 ? -3.852 12.898 -3.235 1.00 90.44 71 LEU A N 1
ATOM 556 C CA . LEU A 1 71 ? -4.215 14.146 -2.557 1.00 90.44 71 LEU A CA 1
ATOM 557 C C . LEU A 1 71 ? -3.541 15.382 -3.162 1.00 90.44 71 LEU A C 1
ATOM 559 O O . LEU A 1 71 ? -4.138 16.457 -3.161 1.00 90.44 71 LEU A O 1
ATOM 563 N N . LYS A 1 72 ? -2.302 15.245 -3.646 1.00 89.12 72 LYS A N 1
ATOM 564 C CA . LYS A 1 72 ? -1.473 16.368 -4.118 1.00 89.12 72 LYS A CA 1
ATOM 565 C C . LYS A 1 72 ? -1.626 16.650 -5.610 1.00 89.12 72 LYS A C 1
ATOM 567 O O . LYS A 1 72 ? -1.615 17.808 -6.012 1.00 89.12 72 LYS A O 1
ATOM 572 N N . ASP A 1 73 ? -1.745 15.600 -6.412 1.00 85.81 73 ASP A N 1
ATOM 573 C CA . ASP A 1 73 ? -1.831 15.638 -7.868 1.00 85.81 73 ASP A CA 1
ATOM 574 C C . ASP A 1 73 ? -2.658 14.442 -8.362 1.00 85.81 73 ASP A C 1
ATOM 576 O O . ASP A 1 73 ? -2.161 13.330 -8.570 1.00 85.81 73 ASP A O 1
ATOM 580 N N . ARG A 1 74 ? -3.962 14.682 -8.538 1.00 79.19 74 ARG A N 1
ATOM 581 C CA . ARG A 1 74 ? -4.908 13.644 -8.958 1.00 79.19 74 ARG A CA 1
ATOM 582 C C . ARG A 1 74 ? -4.556 13.064 -10.323 1.00 79.19 74 ARG A C 1
ATOM 584 O O . ARG A 1 74 ? -4.629 11.850 -10.482 1.00 79.19 74 ARG A O 1
ATOM 591 N N . THR A 1 75 ? -4.128 13.895 -11.270 1.00 85.12 75 THR A N 1
ATOM 592 C CA . THR A 1 75 ? -3.816 13.452 -12.633 1.00 85.12 75 THR A CA 1
ATOM 593 C C . THR A 1 75 ? -2.641 12.484 -12.625 1.00 85.12 75 THR A C 1
ATOM 595 O O . THR A 1 75 ? -2.734 11.406 -13.208 1.00 85.12 75 THR A O 1
ATOM 598 N N . ALA A 1 76 ? -1.565 12.814 -11.902 1.00 82.94 76 ALA A N 1
ATOM 599 C CA . ALA A 1 76 ? -0.423 11.914 -11.766 1.00 82.94 76 ALA A CA 1
ATOM 600 C C . ALA A 1 76 ? -0.785 10.609 -11.032 1.00 82.94 76 ALA A C 1
ATOM 602 O O . ALA A 1 76 ? -0.244 9.552 -11.346 1.00 82.94 76 ALA A O 1
ATOM 603 N N . SER A 1 77 ? -1.719 10.663 -10.076 1.00 90.19 77 SER A N 1
ATOM 604 C CA . SER A 1 77 ? -2.139 9.487 -9.303 1.00 90.19 77 SER A CA 1
ATOM 605 C C . SER A 1 77 ? -2.993 8.479 -10.079 1.00 90.19 77 SER A C 1
ATOM 607 O O . SER A 1 77 ? -3.129 7.342 -9.630 1.00 90.19 77 SER A O 1
ATOM 609 N N . MET A 1 78 ? -3.553 8.886 -11.224 1.00 92.50 78 MET A N 1
ATOM 610 C CA . MET A 1 78 ? -4.381 8.046 -12.100 1.00 92.50 78 MET A CA 1
ATOM 611 C C . MET A 1 78 ? -3.554 7.254 -13.121 1.00 92.50 78 MET A C 1
ATOM 613 O O . MET A 1 78 ? -4.099 6.395 -13.812 1.00 92.50 78 MET A O 1
ATOM 617 N N . GLU A 1 79 ? -2.254 7.530 -13.236 1.00 92.94 79 GLU A N 1
ATOM 618 C CA . GLU A 1 79 ? -1.369 6.805 -14.141 1.00 92.94 79 GLU A CA 1
ATOM 619 C C . GLU A 1 79 ? -0.789 5.566 -13.447 1.00 92.94 79 GLU A C 1
ATOM 621 O O . GLU A 1 79 ? -0.126 5.667 -12.412 1.00 92.94 79 GLU A O 1
ATOM 626 N N . ASP A 1 80 ? -1.001 4.390 -14.043 1.00 94.75 80 ASP A N 1
ATOM 627 C CA . ASP A 1 80 ? -0.366 3.155 -13.584 1.00 94.75 80 ASP A CA 1
ATOM 628 C C . ASP A 1 80 ? 1.167 3.283 -13.650 1.00 94.75 80 ASP A C 1
ATOM 630 O O . ASP A 1 80 ? 1.749 3.767 -14.633 1.00 94.75 80 ASP A O 1
ATOM 634 N N . ILE A 1 81 ? 1.853 2.804 -12.612 1.00 95.12 81 ILE A N 1
ATOM 635 C CA . ILE A 1 81 ? 3.317 2.774 -12.572 1.00 95.12 81 ILE A CA 1
ATOM 636 C C . ILE A 1 81 ? 3.927 1.995 -13.750 1.00 95.12 81 ILE A C 1
ATOM 638 O O . ILE A 1 81 ? 5.069 2.281 -14.110 1.00 95.12 81 ILE A O 1
ATOM 642 N N . PHE A 1 82 ? 3.184 1.066 -14.369 1.00 94.19 82 PHE A N 1
ATOM 643 C CA . PHE A 1 82 ? 3.616 0.295 -15.544 1.00 94.19 82 PHE A CA 1
ATOM 644 C C . PHE A 1 82 ? 3.328 0.974 -16.893 1.00 94.19 82 PHE A C 1
ATOM 646 O O . PHE A 1 82 ? 3.867 0.571 -17.925 1.00 94.19 82 PHE A O 1
ATOM 653 N N . TYR A 1 83 ? 2.541 2.048 -16.917 1.00 93.00 83 TYR A N 1
ATOM 654 C CA . TYR A 1 83 ? 2.233 2.748 -18.161 1.00 93.00 83 TYR A CA 1
ATOM 655 C C . TYR A 1 83 ? 3.485 3.417 -18.759 1.00 93.00 83 TYR A C 1
ATOM 657 O O . TYR A 1 83 ? 4.218 4.107 -18.051 1.00 93.00 83 TYR A O 1
ATOM 665 N N . ASN A 1 84 ? 3.743 3.252 -20.061 1.00 92.12 84 ASN A N 1
ATOM 666 C CA . ASN A 1 84 ? 4.862 3.892 -20.777 1.00 92.12 84 ASN A CA 1
ATOM 667 C C . ASN A 1 84 ? 6.233 3.769 -20.073 1.00 92.12 84 ASN A C 1
ATOM 669 O O . ASN A 1 84 ? 7.006 4.733 -19.989 1.00 92.12 84 ASN A O 1
ATOM 673 N N . LEU A 1 85 ? 6.552 2.580 -19.548 1.00 92.44 85 LEU A N 1
ATOM 674 C CA . LEU A 1 85 ? 7.814 2.346 -18.852 1.00 92.44 85 LEU A CA 1
ATOM 675 C C . LEU A 1 85 ? 9.033 2.588 -19.751 1.00 92.44 85 LEU A C 1
ATOM 677 O O . LEU A 1 85 ? 9.274 1.911 -20.744 1.00 92.44 85 LEU A O 1
ATOM 681 N N . ASN A 1 86 ? 9.881 3.513 -19.313 1.00 93.19 86 ASN A N 1
ATOM 682 C CA . ASN A 1 86 ? 11.222 3.741 -19.839 1.00 93.19 86 ASN A CA 1
ATOM 683 C C . ASN A 1 86 ? 12.229 3.788 -18.678 1.00 93.19 86 ASN A C 1
ATOM 685 O O . ASN A 1 86 ? 11.845 3.796 -17.506 1.00 93.19 86 ASN A O 1
ATOM 689 N N . THR A 1 87 ? 13.528 3.851 -18.974 1.00 94.88 87 THR A N 1
ATOM 690 C CA . THR A 1 87 ? 14.584 3.855 -17.944 1.00 94.88 87 THR A CA 1
ATOM 691 C C . THR A 1 87 ? 14.399 4.959 -16.898 1.00 94.88 87 THR A C 1
ATOM 693 O O . THR A 1 87 ? 14.637 4.726 -15.710 1.00 94.88 87 THR A O 1
ATOM 696 N N . LYS A 1 88 ? 13.938 6.150 -17.305 1.00 96.06 88 LYS A N 1
ATOM 697 C CA . LYS A 1 88 ? 13.683 7.269 -16.389 1.00 96.06 88 LYS A CA 1
ATOM 698 C C . LYS A 1 88 ? 12.526 6.937 -15.442 1.00 96.06 88 LYS A C 1
ATOM 700 O O . LYS A 1 88 ? 12.721 7.010 -14.230 1.00 96.06 88 LYS A O 1
ATOM 705 N N . LYS A 1 89 ? 11.376 6.505 -15.976 1.00 94.81 89 LYS A N 1
ATOM 706 C CA . LYS A 1 89 ? 10.196 6.138 -15.176 1.00 94.81 89 LYS A CA 1
ATOM 707 C C . LYS A 1 89 ? 10.499 4.971 -14.232 1.00 94.81 89 LYS A C 1
ATOM 709 O O . LYS A 1 89 ? 10.211 5.067 -13.047 1.00 94.81 89 LYS A O 1
ATOM 714 N N . ARG A 1 90 ? 11.195 3.926 -14.696 1.00 95.75 90 ARG A N 1
ATOM 715 C CA . ARG A 1 90 ? 11.624 2.798 -13.842 1.00 95.75 90 ARG A CA 1
ATOM 716 C C . ARG A 1 90 ? 12.514 3.250 -12.683 1.00 95.75 90 ARG A C 1
ATOM 718 O O . ARG A 1 90 ? 12.339 2.794 -11.557 1.00 95.75 90 ARG A O 1
ATOM 725 N N . THR A 1 91 ? 13.439 4.177 -12.936 1.00 96.88 91 THR A N 1
ATOM 726 C CA . THR A 1 91 ? 14.307 4.758 -11.895 1.00 96.88 91 THR A CA 1
ATOM 727 C C . THR A 1 91 ? 13.513 5.562 -10.868 1.00 96.88 91 THR A C 1
ATOM 729 O O . THR A 1 91 ? 13.793 5.494 -9.669 1.00 96.88 91 THR A O 1
ATOM 732 N N . GLU A 1 92 ? 12.516 6.314 -11.326 1.00 95.88 92 GLU A N 1
ATOM 733 C CA . GLU A 1 92 ? 11.628 7.091 -10.468 1.00 95.88 92 GLU A CA 1
ATOM 734 C C . GLU A 1 92 ? 10.742 6.193 -9.600 1.00 95.88 92 GLU A C 1
ATOM 736 O O . GLU A 1 92 ? 10.786 6.312 -8.373 1.00 95.88 92 GLU A O 1
ATOM 741 N N . VAL A 1 93 ? 10.054 5.222 -10.207 1.00 96.12 93 VAL A N 1
ATOM 742 C CA . VAL A 1 93 ? 9.241 4.221 -9.502 1.00 96.12 93 VAL A CA 1
ATOM 743 C C . VAL A 1 93 ? 10.088 3.469 -8.475 1.00 96.12 93 VAL A C 1
ATOM 745 O O . VAL A 1 93 ? 9.717 3.406 -7.307 1.00 96.12 93 VAL A O 1
ATOM 748 N N . ALA A 1 94 ? 11.282 2.993 -8.846 1.00 97.00 94 ALA A N 1
ATOM 749 C CA . ALA A 1 94 ? 12.184 2.296 -7.926 1.00 97.00 94 ALA A CA 1
ATOM 750 C C . ALA A 1 94 ? 12.610 3.164 -6.727 1.00 97.00 94 ALA A C 1
ATOM 752 O O . ALA A 1 94 ? 12.791 2.672 -5.607 1.00 97.00 94 ALA A O 1
ATOM 753 N N . LYS A 1 95 ? 12.792 4.472 -6.945 1.00 96.75 95 LYS A N 1
ATOM 754 C CA . LYS A 1 95 ? 13.129 5.428 -5.885 1.00 96.75 95 LYS A CA 1
ATOM 755 C C . LYS A 1 95 ? 11.945 5.666 -4.949 1.00 96.75 95 LYS A C 1
ATOM 757 O O . LYS A 1 95 ? 12.157 5.650 -3.736 1.00 96.75 95 LYS A O 1
ATOM 762 N N . ILE A 1 96 ? 10.748 5.878 -5.497 1.00 96.81 96 ILE A N 1
ATOM 763 C CA . ILE A 1 96 ? 9.510 6.080 -4.732 1.00 96.81 96 ILE A CA 1
ATOM 764 C C . ILE A 1 96 ? 9.201 4.823 -3.918 1.00 96.81 96 ILE A C 1
ATOM 766 O O . ILE A 1 96 ? 9.082 4.918 -2.701 1.00 96.81 96 ILE A O 1
ATOM 770 N N . LEU A 1 97 ? 9.223 3.645 -4.546 1.00 97.12 97 LEU A N 1
ATOM 771 C CA . LEU A 1 97 ? 8.998 2.353 -3.898 1.00 97.12 97 LEU A CA 1
ATOM 772 C C . LEU A 1 97 ? 9.966 2.116 -2.728 1.00 97.12 97 LEU A C 1
ATOM 774 O O . LEU A 1 97 ? 9.544 1.769 -1.628 1.00 97.12 97 LEU A O 1
ATOM 778 N N . ASN A 1 98 ? 11.268 2.374 -2.912 1.00 96.56 98 ASN A N 1
ATOM 779 C CA . ASN A 1 98 ? 12.238 2.251 -1.817 1.00 96.56 98 ASN A CA 1
ATOM 780 C C . ASN A 1 98 ? 11.947 3.209 -0.653 1.00 96.56 98 ASN A C 1
ATOM 782 O O . ASN A 1 98 ? 12.211 2.863 0.497 1.00 96.56 98 ASN A O 1
ATOM 786 N N . LEU A 1 99 ? 11.507 4.437 -0.937 1.00 96.00 99 LEU A N 1
ATOM 787 C CA . LEU A 1 99 ? 11.167 5.402 0.110 1.00 96.00 99 LEU A CA 1
ATOM 788 C C . LEU A 1 99 ? 9.876 5.000 0.824 1.00 96.00 99 LEU A C 1
ATOM 790 O O . LEU A 1 99 ? 9.853 5.036 2.051 1.00 96.00 99 LEU A O 1
ATOM 794 N N . HIS A 1 100 ? 8.862 4.563 0.079 1.00 95.88 100 HIS A N 1
ATOM 795 C CA . HIS A 1 100 ? 7.586 4.088 0.600 1.00 95.88 100 HIS A CA 1
ATOM 796 C C . HIS A 1 100 ? 7.778 2.935 1.592 1.00 95.88 100 HIS A C 1
ATOM 798 O O . HIS A 1 100 ? 7.455 3.073 2.769 1.00 95.88 100 HIS A O 1
ATOM 804 N N . LEU A 1 101 ? 8.433 1.853 1.158 1.00 94.31 101 LEU A N 1
ATOM 805 C CA . LEU A 1 101 ? 8.621 0.626 1.948 1.00 94.31 101 LEU A CA 1
ATOM 806 C C . LEU A 1 101 ? 9.545 0.782 3.167 1.00 94.31 101 LEU A C 1
ATOM 808 O O . LEU A 1 101 ? 9.658 -0.124 3.993 1.00 94.31 101 LEU A O 1
ATOM 812 N N . ARG A 1 102 ? 10.260 1.907 3.261 1.00 92.56 102 ARG A N 1
ATOM 813 C CA . ARG A 1 102 ? 11.125 2.261 4.398 1.00 92.56 102 ARG A CA 1
ATOM 814 C C . ARG A 1 102 ? 10.536 3.380 5.256 1.00 92.56 102 ARG A C 1
ATOM 816 O O . ARG A 1 102 ? 11.249 3.892 6.116 1.00 92.56 102 ARG A O 1
ATOM 823 N N . TRP A 1 103 ? 9.305 3.811 4.966 1.00 89.94 103 TRP A N 1
ATOM 824 C CA . TRP A 1 103 ? 8.654 4.970 5.588 1.00 89.94 103 TRP A CA 1
ATOM 825 C C . TRP A 1 103 ? 9.554 6.220 5.584 1.00 89.94 103 TRP A C 1
ATOM 827 O O . TRP A 1 103 ? 9.635 6.987 6.541 1.00 89.94 103 TRP A O 1
ATOM 837 N N . GLY A 1 104 ? 10.306 6.397 4.495 1.00 86.88 104 GLY A N 1
ATOM 838 C CA . GLY A 1 104 ? 11.260 7.484 4.323 1.00 86.88 104 GLY A CA 1
ATOM 839 C C . GLY A 1 104 ? 10.589 8.789 3.895 1.00 86.88 104 GLY A C 1
ATOM 840 O O . GLY A 1 104 ? 9.522 8.795 3.288 1.00 86.88 104 GLY A O 1
ATOM 841 N N . LYS A 1 105 ? 11.260 9.922 4.140 1.00 85.38 105 LYS A N 1
ATOM 842 C CA . LYS A 1 105 ? 10.771 11.245 3.716 1.00 85.38 105 LYS A CA 1
ATOM 843 C C . LYS A 1 105 ? 10.679 11.340 2.187 1.00 85.38 105 LYS A C 1
ATOM 845 O O . LYS A 1 105 ? 11.691 11.197 1.497 1.00 85.38 105 LYS A O 1
ATOM 850 N N . LYS A 1 106 ? 9.488 11.671 1.680 1.00 81.25 106 LYS A N 1
ATOM 851 C CA . LYS A 1 106 ? 9.161 11.705 0.241 1.00 81.25 106 LYS A CA 1
ATOM 852 C C . LYS A 1 106 ? 9.369 13.066 -0.438 1.00 81.25 106 LYS A C 1
ATOM 854 O O . LYS A 1 106 ? 9.209 13.149 -1.643 1.00 81.25 106 LYS A O 1
ATOM 859 N N . LYS A 1 107 ? 9.829 14.106 0.277 1.00 80.88 107 LYS A N 1
ATOM 860 C CA . LYS A 1 107 ? 10.112 15.469 -0.248 1.00 80.88 107 LYS A CA 1
ATOM 861 C C . LYS A 1 107 ? 9.095 15.908 -1.327 1.00 80.88 107 LYS A C 1
ATOM 863 O O . LYS A 1 107 ? 7.945 16.141 -0.989 1.00 80.88 107 LYS A O 1
ATOM 868 N N . ASN A 1 108 ? 9.529 15.975 -2.590 1.00 79.88 108 ASN A N 1
ATOM 869 C CA . ASN A 1 108 ? 8.748 16.432 -3.746 1.00 79.88 108 ASN A CA 1
ATOM 870 C C . ASN A 1 108 ? 8.350 15.277 -4.684 1.00 79.88 108 ASN A C 1
ATOM 872 O O . ASN A 1 108 ? 8.008 15.519 -5.835 1.00 79.88 108 ASN A O 1
ATOM 876 N N . LEU A 1 109 ? 8.505 14.026 -4.249 1.00 87.75 109 LEU A N 1
ATOM 877 C CA . LEU A 1 109 ? 8.086 12.865 -5.024 1.00 87.75 109 LEU A CA 1
ATOM 878 C C . LEU A 1 109 ? 6.626 12.562 -4.708 1.00 87.75 109 LEU A C 1
ATOM 880 O O . LEU A 1 109 ? 6.239 12.553 -3.540 1.00 87.75 109 LEU A O 1
ATOM 884 N N . LEU A 1 110 ? 5.851 12.289 -5.751 1.00 89.94 110 LEU A N 1
ATOM 885 C CA . LEU A 1 110 ? 4.463 11.871 -5.634 1.00 89.94 110 LEU A CA 1
ATOM 886 C C . LEU A 1 110 ? 4.430 10.371 -5.350 1.00 89.94 110 LEU A C 1
ATOM 888 O O . LEU A 1 110 ? 4.668 9.548 -6.230 1.00 89.94 110 LEU A O 1
ATOM 892 N N . ASP A 1 111 ? 4.192 10.018 -4.090 1.00 94.12 111 ASP A N 1
ATOM 893 C CA . ASP A 1 111 ? 4.075 8.624 -3.683 1.00 94.12 111 ASP A CA 1
ATOM 894 C C . ASP A 1 111 ? 2.669 8.113 -3.979 1.00 94.12 111 ASP A C 1
ATOM 896 O O . ASP A 1 111 ? 1.713 8.442 -3.273 1.00 94.12 111 ASP A O 1
ATOM 900 N N . ASN A 1 112 ? 2.557 7.333 -5.054 1.00 95.50 112 ASN A N 1
ATOM 901 C CA . ASN A 1 112 ? 1.279 6.792 -5.484 1.00 95.50 112 ASN A CA 1
ATOM 902 C C . ASN A 1 112 ? 0.905 5.475 -4.795 1.00 95.50 112 ASN A C 1
ATOM 904 O O . ASN A 1 112 ? -0.144 4.930 -5.109 1.00 95.50 112 ASN A O 1
ATOM 908 N N . PHE A 1 113 ? 1.720 4.960 -3.872 1.00 97.12 113 PHE A N 1
ATOM 909 C CA . PHE A 1 113 ? 1.467 3.680 -3.217 1.00 97.12 113 PHE A CA 1
ATOM 910 C C . PHE A 1 113 ? 0.678 3.823 -1.920 1.00 97.12 113 PHE A C 1
ATOM 912 O O . PHE A 1 113 ? 0.780 4.820 -1.200 1.00 97.12 113 PHE A O 1
ATOM 919 N N . VAL A 1 114 ? -0.054 2.766 -1.578 1.00 97.31 114 VAL A N 1
ATOM 920 C CA . VAL A 1 114 ? -0.674 2.600 -0.267 1.00 97.31 114 VAL A CA 1
ATOM 921 C C . VAL A 1 114 ? -0.409 1.198 0.274 1.00 97.31 114 VAL A C 1
ATOM 923 O O . VAL A 1 114 ? -0.785 0.218 -0.366 1.00 97.31 114 VAL A O 1
ATOM 926 N N . SER A 1 115 ? 0.199 1.107 1.462 1.00 97.25 115 SER A N 1
ATOM 927 C CA . SER A 1 115 ? 0.482 -0.170 2.128 1.00 97.25 115 SER A CA 1
ATOM 928 C C . SER A 1 115 ? -0.756 -0.836 2.726 1.00 97.25 115 SER A C 1
ATOM 930 O O . SER A 1 115 ? -1.569 -0.203 3.413 1.00 97.25 115 SER A O 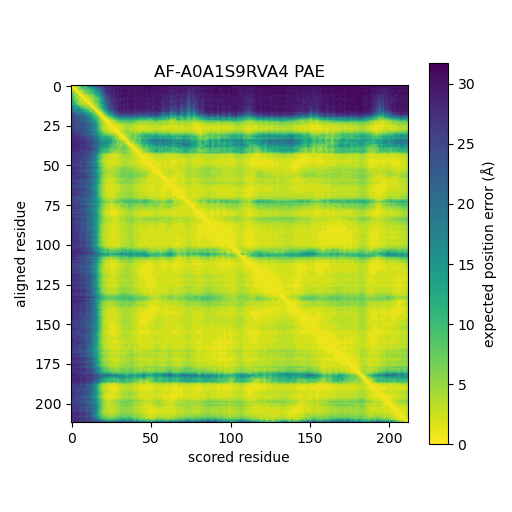1
ATOM 932 N N . TRP A 1 116 ? -0.774 -2.153 2.552 1.00 97.81 116 TRP A N 1
ATOM 933 C CA . TRP A 1 116 ? -1.645 -3.149 3.158 1.00 97.81 116 TRP A CA 1
ATOM 934 C C . TRP A 1 116 ? -0.788 -4.307 3.684 1.00 97.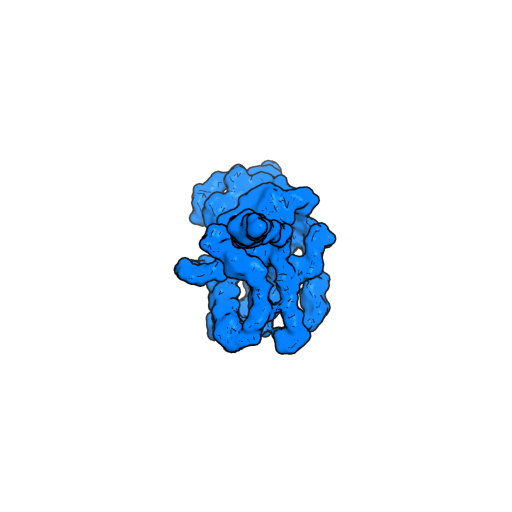81 116 TRP A C 1
ATOM 936 O O . TRP A 1 116 ? 0.318 -4.544 3.200 1.00 97.81 116 TRP A O 1
ATOM 946 N N . THR A 1 117 ? -1.286 -5.067 4.654 1.00 97.50 117 THR A N 1
ATOM 947 C CA . THR A 1 117 ? -0.639 -6.296 5.136 1.00 97.50 117 THR A CA 1
ATOM 948 C C . THR A 1 117 ? -1.600 -7.473 5.064 1.00 97.50 117 THR A C 1
ATOM 950 O O . THR A 1 117 ? -2.797 -7.314 5.271 1.00 97.50 117 THR A O 1
ATOM 953 N N . SER A 1 118 ? -1.086 -8.672 4.814 1.00 96.88 118 SER A N 1
ATOM 954 C CA . SER A 1 118 ? -1.831 -9.924 4.965 1.00 96.88 118 SER A CA 1
ATOM 955 C C . SER A 1 118 ? -1.741 -10.517 6.375 1.00 96.88 118 SER A C 1
ATOM 957 O O . SER A 1 118 ? -2.304 -11.577 6.633 1.00 96.88 118 SER A O 1
ATOM 959 N N . SER A 1 119 ? -0.994 -9.886 7.285 1.00 96.19 119 SER A N 1
ATOM 960 C CA . SER A 1 119 ? -0.782 -10.367 8.649 1.00 96.19 119 SER A CA 1
ATOM 961 C C . SER A 1 119 ? -1.583 -9.529 9.640 1.00 96.19 119 SER A C 1
ATOM 963 O O . SER A 1 119 ? -1.194 -8.414 9.985 1.00 96.19 119 SER A O 1
ATOM 965 N N . LEU A 1 120 ? -2.684 -10.091 10.149 1.00 95.88 120 LEU A N 1
ATOM 966 C CA . LEU A 1 120 ? -3.452 -9.461 11.227 1.00 95.88 120 LEU A CA 1
ATOM 967 C C . LEU A 1 120 ? -2.583 -9.242 12.475 1.00 95.88 120 LEU A C 1
ATOM 969 O O . LEU A 1 120 ? -2.669 -8.194 13.104 1.00 95.88 120 LEU A O 1
ATOM 973 N N . LEU A 1 121 ? -1.693 -10.189 12.794 1.00 95.44 121 LEU A N 1
ATOM 974 C CA . LEU A 1 121 ? -0.749 -10.043 13.904 1.00 95.44 121 LEU A CA 1
ATOM 975 C C . LEU A 1 121 ? 0.149 -8.813 13.718 1.00 95.44 121 LEU A C 1
ATOM 977 O O . LEU A 1 121 ? 0.324 -8.039 14.656 1.00 95.44 121 LEU A O 1
ATOM 981 N N . PHE A 1 122 ? 0.681 -8.607 12.508 1.00 95.44 122 PHE A N 1
ATOM 982 C CA . PHE A 1 122 ? 1.469 -7.413 12.208 1.00 95.44 122 PHE A CA 1
ATOM 983 C C . PHE A 1 122 ? 0.616 -6.146 12.310 1.00 95.44 122 PHE A C 1
ATOM 985 O O . PHE A 1 122 ? 1.072 -5.169 12.891 1.00 95.44 122 PHE A O 1
ATOM 992 N N . ALA A 1 123 ? -0.623 -6.156 11.806 1.00 97.00 123 ALA A N 1
ATOM 993 C CA . ALA A 1 123 ? -1.528 -5.014 11.931 1.00 97.00 123 ALA A CA 1
ATOM 994 C C . ALA A 1 123 ? -1.779 -4.645 13.405 1.00 97.00 123 ALA A C 1
ATOM 996 O O . ALA A 1 123 ? -1.666 -3.478 13.764 1.00 97.00 123 ALA A O 1
ATOM 997 N N . ILE A 1 124 ? -2.017 -5.628 14.278 1.00 96.25 124 ILE A N 1
ATOM 998 C CA . ILE A 1 124 ? -2.204 -5.423 15.724 1.00 96.25 124 ILE A CA 1
ATOM 999 C C . ILE A 1 124 ? -0.935 -4.863 16.381 1.00 96.25 124 ILE A C 1
ATOM 1001 O O . ILE A 1 124 ? -0.995 -3.887 17.128 1.00 96.25 124 ILE A O 1
ATOM 1005 N N . GLN A 1 125 ? 0.235 -5.432 16.077 1.00 95.44 125 GLN A N 1
ATOM 1006 C CA . GLN A 1 125 ? 1.514 -4.896 16.557 1.00 95.44 125 GLN A CA 1
ATOM 1007 C C . GLN A 1 125 ? 1.747 -3.464 16.067 1.00 95.44 125 GLN A C 1
ATOM 1009 O O . GLN A 1 125 ? 2.261 -2.623 16.804 1.00 95.44 125 GLN A O 1
ATOM 1014 N N . TYR A 1 126 ? 1.348 -3.175 14.829 1.00 94.94 126 TYR A N 1
ATOM 1015 C CA . TYR A 1 126 ? 1.495 -1.860 14.234 1.00 94.94 126 TYR A CA 1
ATOM 1016 C C . TYR A 1 126 ? 0.548 -0.833 14.861 1.00 94.94 126 TYR A C 1
ATOM 1018 O O . TYR A 1 126 ? 0.961 0.304 15.054 1.00 94.94 126 TYR A O 1
ATOM 1026 N N . ILE A 1 127 ? -0.663 -1.224 15.270 1.00 96.50 127 ILE A N 1
ATOM 1027 C CA . ILE A 1 127 ? -1.560 -0.371 16.065 1.00 96.50 127 ILE A CA 1
ATOM 1028 C C . ILE A 1 127 ? -0.864 0.083 17.352 1.00 96.50 127 ILE A C 1
ATOM 1030 O O . ILE A 1 127 ? -0.779 1.285 17.596 1.00 96.50 127 ILE A O 1
ATOM 1034 N N . TYR A 1 128 ? -0.298 -0.848 18.130 1.00 95.12 128 TYR A N 1
ATOM 1035 C CA . TYR A 1 128 ? 0.462 -0.494 19.334 1.00 95.12 128 TYR A CA 1
ATOM 1036 C C . TYR A 1 128 ? 1.646 0.413 19.014 1.00 95.12 128 TYR A C 1
ATOM 1038 O O . TYR A 1 128 ? 1.836 1.433 19.670 1.00 95.12 128 TYR A O 1
ATOM 1046 N N . TYR A 1 129 ? 2.429 0.065 17.991 1.00 94.19 129 TYR A N 1
ATOM 1047 C CA . TYR A 1 129 ? 3.554 0.886 17.560 1.00 94.19 129 TYR A CA 1
ATOM 1048 C C . TYR A 1 129 ? 3.113 2.324 17.275 1.00 94.19 129 TYR A C 1
ATOM 1050 O O . TYR A 1 129 ? 3.691 3.243 17.843 1.00 94.19 129 TYR A O 1
ATOM 1058 N N . ARG A 1 130 ? 2.059 2.525 16.472 1.00 94.12 130 ARG A N 1
ATOM 1059 C CA . ARG A 1 130 ? 1.562 3.863 16.126 1.00 94.12 130 ARG A CA 1
ATOM 1060 C C . ARG A 1 130 ? 0.981 4.593 17.333 1.00 94.12 130 ARG A C 1
ATOM 1062 O O . ARG A 1 130 ? 1.263 5.774 17.474 1.00 94.12 130 ARG A O 1
ATOM 1069 N N . HIS A 1 131 ? 0.261 3.916 18.228 1.00 95.12 131 HIS A N 1
ATOM 1070 C CA . HIS A 1 131 ? -0.212 4.519 19.479 1.00 95.12 131 HIS A CA 1
ATOM 1071 C C . HIS A 1 131 ? 0.943 5.165 20.258 1.00 95.12 131 HIS A C 1
ATOM 1073 O O . HIS A 1 131 ? 0.870 6.340 20.608 1.00 95.12 131 HIS A O 1
ATOM 1079 N N . TYR A 1 132 ? 2.051 4.436 20.429 1.00 93.56 132 TYR A N 1
ATOM 1080 C CA . TYR A 1 132 ? 3.212 4.928 21.171 1.00 93.56 132 TYR A CA 1
ATOM 1081 C C . TYR A 1 132 ? 4.087 5.918 20.391 1.00 93.56 132 TYR A C 1
ATOM 1083 O O . TYR A 1 132 ? 4.555 6.895 20.968 1.00 93.56 132 TYR A O 1
ATOM 1091 N N . THR A 1 133 ? 4.365 5.679 19.106 1.00 92.12 133 THR A N 1
ATOM 1092 C CA . THR A 1 133 ? 5.290 6.538 18.343 1.00 92.12 133 THR A CA 1
ATOM 1093 C C . THR A 1 133 ? 4.651 7.820 17.855 1.00 92.12 133 THR A C 1
ATOM 1095 O O . THR A 1 133 ? 5.336 8.835 17.731 1.00 92.12 133 THR A O 1
ATOM 1098 N N . ASP A 1 134 ? 3.357 7.770 17.553 1.00 90.12 134 ASP A N 1
ATOM 1099 C CA . ASP A 1 134 ? 2.622 8.922 17.063 1.00 90.12 134 ASP A CA 1
ATOM 1100 C C . ASP A 1 134 ? 1.902 9.657 18.189 1.00 90.12 134 ASP A C 1
ATOM 1102 O O . ASP A 1 134 ? 1.318 10.696 17.897 1.00 90.12 134 ASP A O 1
ATOM 1106 N N . ASP A 1 135 ? 1.910 9.155 19.427 1.00 91.06 135 ASP A N 1
ATOM 1107 C CA . ASP A 1 135 ? 1.105 9.702 20.530 1.00 91.06 135 ASP A CA 1
ATOM 1108 C C . ASP A 1 135 ? -0.365 9.888 20.100 1.00 91.06 135 ASP A C 1
ATOM 1110 O O . ASP A 1 135 ? -0.970 10.946 20.250 1.00 91.06 135 ASP A O 1
ATOM 1114 N N . THR A 1 136 ? -0.897 8.881 19.399 1.00 93.56 136 THR A N 1
ATOM 1115 C CA . THR A 1 136 ? -2.264 8.891 18.857 1.00 93.56 136 THR A CA 1
ATOM 1116 C C . THR A 1 136 ? -3.163 8.094 19.793 1.00 93.56 136 THR A C 1
ATOM 1118 O O . THR A 1 136 ? -2.845 6.925 20.029 1.00 93.56 136 THR A O 1
ATOM 1121 N N . PRO A 1 137 ? -4.273 8.660 20.302 1.00 95.19 137 PRO A N 1
ATOM 1122 C CA . PRO A 1 137 ? -5.232 7.919 21.118 1.00 95.19 137 PRO A CA 1
ATOM 1123 C C . PRO A 1 137 ? -5.682 6.632 20.424 1.00 95.19 137 PRO A C 1
ATOM 1125 O O . PRO A 1 137 ? -5.855 6.602 19.204 1.00 95.19 137 PRO A O 1
ATOM 1128 N N . ILE A 1 138 ? -5.834 5.544 21.178 1.00 94.81 138 ILE A N 1
ATOM 1129 C CA . ILE A 1 138 ? -6.083 4.221 20.592 1.00 94.81 138 ILE A CA 1
ATOM 1130 C C . ILE A 1 138 ? -7.417 4.184 19.831 1.00 94.81 138 ILE A C 1
ATOM 1132 O O . ILE A 1 138 ? -7.509 3.577 18.771 1.00 94.81 138 ILE A O 1
ATOM 1136 N N . GLU A 1 139 ? -8.412 4.930 20.297 1.00 94.88 139 GLU A N 1
ATOM 1137 C CA . GLU A 1 139 ? -9.717 5.139 19.673 1.00 94.88 139 GLU A CA 1
ATOM 1138 C C . GLU A 1 139 ? -9.655 5.894 18.330 1.00 94.88 139 GLU A C 1
ATOM 1140 O O . GLU A 1 139 ? -10.561 5.767 17.500 1.00 94.88 139 GLU A O 1
ATOM 1145 N N . GLU A 1 140 ? -8.585 6.649 18.067 1.00 95.81 140 GLU A N 1
ATOM 1146 C CA . GLU A 1 140 ? -8.346 7.320 16.781 1.00 95.81 140 GLU A CA 1
ATOM 1147 C C . GLU A 1 140 ? -7.622 6.416 15.773 1.00 95.81 140 GLU A C 1
ATOM 1149 O O . GLU A 1 140 ? -7.542 6.742 14.585 1.00 95.81 140 GLU A O 1
ATOM 1154 N N . ILE A 1 141 ? -7.116 5.261 16.215 1.00 97.25 141 ILE A N 1
ATOM 1155 C CA . ILE A 1 141 ? -6.487 4.274 15.341 1.00 97.25 141 ILE A CA 1
ATOM 1156 C C . ILE A 1 141 ? -7.555 3.329 14.806 1.00 97.25 141 ILE A C 1
ATOM 1158 O O . ILE A 1 141 ? -8.334 2.725 15.545 1.00 97.25 141 ILE A O 1
ATOM 1162 N N . LYS A 1 142 ? -7.578 3.179 13.487 1.00 97.50 142 LYS A N 1
ATOM 1163 C CA . LYS A 1 142 ? -8.576 2.389 12.777 1.00 97.50 142 LYS A CA 1
ATOM 1164 C C . LYS A 1 142 ? -7.928 1.240 12.021 1.00 97.50 142 LYS A C 1
ATOM 1166 O O . LYS A 1 142 ? -6.915 1.424 11.346 1.00 97.50 142 LYS A O 1
ATOM 1171 N N . LEU A 1 143 ? -8.535 0.062 12.107 1.00 98.06 143 LEU A N 1
ATOM 1172 C CA . LEU A 1 143 ? -8.188 -1.114 11.322 1.00 98.06 143 LEU A CA 1
ATOM 1173 C C . LEU A 1 143 ? -9.222 -1.305 10.211 1.00 98.06 143 LEU A C 1
ATOM 1175 O O . LEU A 1 143 ? -10.396 -1.555 10.469 1.00 98.06 143 LEU A O 1
ATOM 1179 N N . PHE A 1 144 ? -8.757 -1.218 8.973 1.00 98.19 144 PHE A N 1
ATOM 1180 C CA . PHE A 1 144 ? -9.525 -1.491 7.768 1.00 98.19 144 PHE A CA 1
ATOM 1181 C C . PHE A 1 144 ? -9.244 -2.919 7.316 1.00 98.19 144 PHE A C 1
ATOM 1183 O O . PHE A 1 144 ? -8.081 -3.310 7.197 1.00 98.19 144 PHE A O 1
ATOM 1190 N N . VAL A 1 145 ? -10.301 -3.684 7.054 1.00 98.12 145 VAL A N 1
ATOM 1191 C CA . VAL A 1 145 ? -10.231 -5.056 6.541 1.00 98.12 145 VAL A CA 1
ATOM 1192 C C . VAL A 1 145 ? -10.971 -5.120 5.216 1.00 98.12 145 VAL A C 1
ATOM 1194 O O . VAL A 1 145 ? -12.174 -4.873 5.172 1.00 98.12 145 VAL A O 1
ATOM 1197 N N . VAL A 1 146 ? -10.271 -5.476 4.145 1.00 98.00 146 VAL A N 1
ATOM 1198 C CA . VAL A 1 146 ? -10.863 -5.608 2.807 1.00 98.00 146 VAL A CA 1
ATOM 1199 C C . VAL A 1 146 ? -10.922 -7.073 2.386 1.00 98.00 146 VAL A C 1
ATOM 1201 O O . VAL A 1 146 ? -9.975 -7.818 2.640 1.00 98.00 146 VAL A O 1
ATOM 1204 N N . ASP A 1 147 ? -12.016 -7.482 1.733 1.00 96.62 147 ASP A N 1
ATOM 1205 C CA . ASP A 1 147 ? -12.075 -8.741 0.978 1.00 96.62 147 ASP A CA 1
ATOM 1206 C C . ASP A 1 147 ? -11.602 -8.454 -0.453 1.00 96.62 147 ASP A C 1
ATOM 1208 O O . ASP A 1 147 ? -12.284 -7.788 -1.234 1.00 96.62 147 ASP A O 1
ATOM 1212 N N . THR A 1 148 ? -10.405 -8.923 -0.797 1.00 96.81 148 THR A N 1
ATOM 1213 C CA . THR A 1 148 ? -9.741 -8.631 -2.074 1.00 96.81 148 THR A CA 1
ATOM 1214 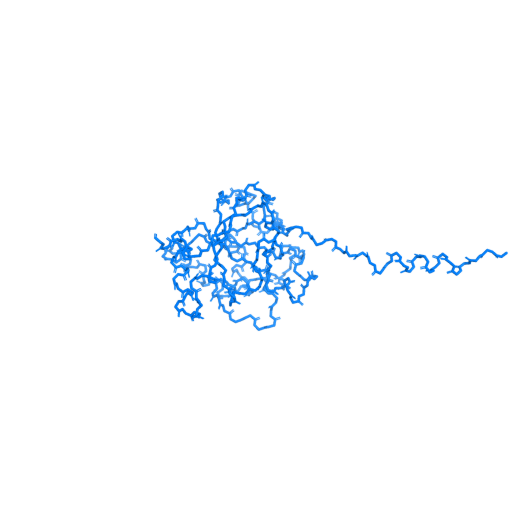C C . THR A 1 148 ? -10.491 -9.196 -3.277 1.00 96.81 148 THR A C 1
ATOM 1216 O O . THR A 1 148 ? -10.309 -8.698 -4.384 1.00 96.81 148 THR A O 1
ATOM 1219 N N . THR A 1 149 ? -11.394 -10.164 -3.073 1.00 95.44 149 THR A N 1
ATOM 1220 C CA . THR A 1 149 ? -12.254 -10.709 -4.138 1.00 95.44 149 THR A CA 1
ATOM 1221 C C . THR A 1 149 ? -13.329 -9.725 -4.607 1.00 95.44 149 THR A C 1
ATOM 1223 O O . THR A 1 149 ? -13.899 -9.905 -5.680 1.00 95.44 149 THR A O 1
ATOM 1226 N N . MET A 1 150 ? -13.582 -8.659 -3.839 1.00 96.56 150 MET A N 1
ATOM 1227 C CA . MET A 1 150 ? -14.507 -7.575 -4.195 1.00 96.56 150 MET A CA 1
ATOM 1228 C C . MET A 1 150 ? -13.860 -6.494 -5.075 1.00 96.56 150 MET A C 1
ATOM 1230 O O . MET A 1 150 ? -14.511 -5.506 -5.426 1.00 96.56 150 MET A O 1
ATOM 1234 N N . PHE A 1 151 ? -12.581 -6.660 -5.418 1.00 96.06 151 PHE A N 1
ATOM 1235 C CA . PHE A 1 151 ? -11.809 -5.727 -6.228 1.00 96.06 151 PHE A CA 1
ATOM 1236 C C . PHE A 1 151 ? -11.352 -6.395 -7.528 1.00 96.06 151 PHE A C 1
ATOM 1238 O O . PHE A 1 151 ? -11.153 -7.612 -7.563 1.00 96.06 151 PHE A O 1
ATOM 1245 N N . PRO A 1 152 ? -11.165 -5.623 -8.613 1.00 95.12 152 PRO A N 1
ATOM 1246 C CA . PRO A 1 152 ? -10.577 -6.159 -9.828 1.00 95.12 152 PRO A CA 1
ATOM 1247 C C . PRO A 1 152 ? -9.209 -6.798 -9.579 1.00 95.12 152 PRO A C 1
ATOM 1249 O O . PRO A 1 152 ? -8.407 -6.344 -8.756 1.00 95.12 152 PRO A O 1
ATOM 1252 N N . ARG A 1 153 ? -8.911 -7.833 -10.364 1.00 93.44 153 ARG A N 1
ATOM 1253 C CA . ARG A 1 153 ? -7.574 -8.426 -10.406 1.00 93.44 153 ARG A CA 1
ATOM 1254 C C . ARG A 1 153 ? -6.545 -7.332 -10.703 1.00 93.44 153 ARG A C 1
ATOM 1256 O O . ARG A 1 153 ? -6.725 -6.536 -11.620 1.00 93.44 153 ARG A O 1
ATOM 1263 N N . GLY A 1 154 ? -5.477 -7.307 -9.913 1.00 94.00 154 GLY A N 1
ATOM 1264 C CA . GLY A 1 154 ? -4.411 -6.316 -10.030 1.00 94.00 154 GLY A CA 1
ATOM 1265 C C . GLY A 1 154 ? -4.602 -5.024 -9.246 1.00 94.00 154 GLY A C 1
ATOM 1266 O O . GLY A 1 154 ? -3.739 -4.158 -9.321 1.00 94.00 154 GLY A O 1
ATOM 1267 N N . THR A 1 155 ? -5.659 -4.884 -8.443 1.00 96.50 155 THR A N 1
ATOM 1268 C CA . THR A 1 155 ? -5.751 -3.778 -7.472 1.00 96.50 155 THR A CA 1
ATOM 1269 C C . THR A 1 155 ? -4.636 -3.828 -6.423 1.00 96.50 155 THR A C 1
ATOM 1271 O O . THR A 1 155 ? -4.137 -2.784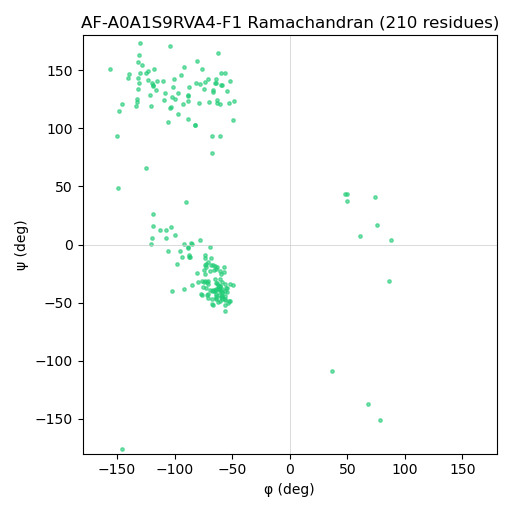 -6.003 1.00 96.50 155 THR A O 1
ATOM 1274 N N . PHE A 1 156 ? -4.225 -5.030 -6.016 1.00 97.06 156 PHE A N 1
ATOM 1275 C CA . PHE A 1 156 ? -3.167 -5.239 -5.033 1.00 97.06 156 PHE A CA 1
ATOM 1276 C C . PHE A 1 156 ? -2.009 -6.010 -5.660 1.00 97.06 156 PHE A C 1
ATOM 1278 O O . PHE A 1 156 ? -2.228 -7.001 -6.355 1.00 97.06 156 PHE A O 1
ATOM 1285 N N . MET A 1 157 ? -0.780 -5.587 -5.374 1.00 95.25 157 MET A N 1
ATOM 1286 C CA . MET A 1 157 ? 0.434 -6.303 -5.762 1.00 95.25 157 MET A CA 1
ATOM 1287 C C . MET A 1 157 ? 1.353 -6.446 -4.554 1.00 95.25 157 MET A C 1
ATOM 1289 O O . MET A 1 157 ? 1.494 -5.526 -3.750 1.00 95.25 157 MET A O 1
ATOM 1293 N N . ARG A 1 158 ? 1.978 -7.612 -4.401 1.00 94.81 158 ARG A N 1
ATOM 1294 C CA . ARG A 1 158 ? 2.926 -7.862 -3.315 1.00 94.81 158 ARG A CA 1
ATOM 1295 C C . ARG A 1 158 ? 4.149 -6.958 -3.471 1.00 94.81 158 ARG A C 1
ATOM 1297 O O . ARG A 1 158 ? 4.688 -6.800 -4.568 1.00 94.81 158 ARG A O 1
ATOM 1304 N N . ASP A 1 159 ? 4.636 -6.411 -2.365 1.00 94.31 159 ASP A N 1
ATOM 1305 C CA . ASP A 1 159 ? 5.840 -5.573 -2.350 1.00 94.31 159 ASP A CA 1
ATOM 1306 C C . ASP A 1 159 ? 7.074 -6.286 -2.939 1.00 94.31 159 ASP A C 1
ATOM 1308 O O . ASP A 1 159 ? 7.849 -5.669 -3.660 1.00 94.31 159 ASP A O 1
ATOM 1312 N N . LEU A 1 160 ? 7.257 -7.581 -2.658 1.00 93.12 160 LEU A N 1
ATOM 1313 C CA . LEU A 1 160 ? 8.388 -8.380 -3.131 1.00 93.12 160 LEU A CA 1
ATOM 1314 C C . LEU A 1 160 ? 8.421 -8.484 -4.651 1.00 93.12 160 LEU A C 1
ATOM 1316 O O . LEU A 1 160 ? 9.507 -8.433 -5.226 1.00 93.12 160 LEU A O 1
ATOM 1320 N N . ASP A 1 161 ? 7.253 -8.591 -5.277 1.00 92.69 161 ASP A N 1
ATOM 1321 C CA . ASP A 1 161 ? 7.136 -8.685 -6.726 1.00 92.69 161 ASP A CA 1
ATOM 1322 C C . ASP A 1 161 ? 7.459 -7.326 -7.362 1.00 92.69 161 ASP A C 1
ATOM 1324 O O . ASP A 1 161 ? 8.288 -7.242 -8.266 1.00 92.69 161 ASP A O 1
ATOM 1328 N N . LEU A 1 162 ? 6.941 -6.230 -6.794 1.00 94.31 162 LEU A N 1
ATOM 1329 C CA . LEU A 1 162 ? 7.331 -4.869 -7.185 1.00 94.31 162 LEU A CA 1
ATOM 1330 C C . LEU A 1 162 ? 8.835 -4.615 -7.000 1.00 94.31 162 LEU A C 1
ATOM 1332 O O . LEU A 1 162 ? 9.487 -4.023 -7.862 1.00 94.31 162 LEU A O 1
ATOM 1336 N N . ILE A 1 163 ? 9.419 -5.078 -5.893 1.00 94.56 163 ILE A N 1
ATOM 1337 C CA . ILE A 1 163 ? 10.862 -5.000 -5.669 1.00 94.56 163 ILE A CA 1
ATOM 1338 C C . ILE A 1 163 ? 11.596 -5.779 -6.765 1.00 94.56 163 ILE A C 1
ATOM 1340 O O . ILE A 1 163 ? 12.538 -5.243 -7.338 1.00 94.56 163 ILE A O 1
ATOM 1344 N N . ASP A 1 164 ? 11.195 -7.014 -7.069 1.00 92.38 164 ASP A N 1
ATOM 1345 C CA . ASP A 1 164 ? 11.841 -7.852 -8.087 1.00 92.38 164 ASP A CA 1
ATOM 1346 C C . ASP A 1 164 ? 11.803 -7.240 -9.492 1.00 92.38 164 ASP A C 1
ATOM 1348 O O . ASP A 1 164 ? 12.748 -7.424 -10.255 1.00 92.38 164 ASP A O 1
ATOM 1352 N N . ILE A 1 165 ? 10.782 -6.447 -9.804 1.00 92.88 165 ILE A N 1
ATOM 1353 C CA . ILE A 1 165 ? 10.677 -5.733 -11.082 1.00 92.88 165 ILE A CA 1
ATOM 1354 C C . ILE A 1 165 ? 11.611 -4.515 -11.123 1.00 92.88 165 ILE A C 1
ATOM 1356 O O . ILE A 1 165 ? 12.277 -4.250 -12.126 1.00 92.88 165 ILE A O 1
ATOM 1360 N N . PHE A 1 166 ? 11.669 -3.740 -10.036 1.00 95.25 166 PHE A N 1
ATOM 1361 C CA . PHE A 1 166 ? 12.293 -2.412 -10.048 1.00 95.25 166 PHE A CA 1
ATOM 1362 C C . PHE A 1 166 ? 13.669 -2.337 -9.363 1.00 95.25 166 PHE A C 1
ATOM 1364 O O . PHE A 1 166 ? 14.326 -1.292 -9.429 1.00 95.25 166 PHE A O 1
ATOM 1371 N N . TYR A 1 167 ? 14.150 -3.406 -8.713 1.00 95.06 167 TYR A N 1
ATOM 1372 C CA . TYR A 1 167 ? 15.360 -3.354 -7.879 1.00 95.06 167 TYR A CA 1
ATOM 1373 C C . TYR A 1 167 ? 16.612 -2.901 -8.635 1.00 95.06 167 TYR A C 1
ATOM 1375 O O . TYR A 1 167 ? 17.480 -2.247 -8.049 1.00 95.06 167 TYR A O 1
ATOM 1383 N N . ASP A 1 168 ? 16.731 -3.223 -9.925 1.00 95.19 168 ASP A N 1
ATOM 1384 C CA . ASP A 1 168 ? 17.930 -2.897 -10.692 1.00 95.19 168 ASP A CA 1
ATOM 1385 C C . ASP A 1 168 ? 18.104 -1.397 -10.939 1.00 95.19 168 ASP A C 1
ATOM 1387 O O . ASP A 1 168 ? 19.240 -0.929 -11.052 1.00 95.19 168 ASP A O 1
ATOM 1391 N N . TYR A 1 169 ? 17.013 -0.634 -10.879 1.00 96.31 169 TYR A N 1
ATOM 1392 C CA . TYR A 1 169 ? 16.988 0.806 -11.126 1.00 96.31 169 TYR A CA 1
ATOM 1393 C C . TYR A 1 169 ? 17.263 1.648 -9.873 1.00 96.31 169 TYR A C 1
ATOM 1395 O O . TYR A 1 169 ? 17.348 2.875 -9.946 1.00 96.31 169 TYR A O 1
ATOM 1403 N N . ASN A 1 170 ? 17.435 1.023 -8.701 1.00 96.75 170 ASN A N 1
ATOM 1404 C CA . ASN A 1 170 ? 17.774 1.735 -7.474 1.00 96.75 170 ASN A CA 1
ATOM 1405 C C . ASN A 1 170 ? 18.643 0.888 -6.531 1.00 96.75 170 ASN A C 1
ATOM 1407 O O . ASN A 1 170 ? 18.190 -0.093 -5.948 1.00 96.75 170 ASN A O 1
ATOM 1411 N N . LYS A 1 171 ? 19.890 1.320 -6.288 1.00 96.25 171 LYS A N 1
ATOM 1412 C CA . LYS A 1 171 ? 20.841 0.598 -5.416 1.00 96.25 171 LYS A CA 1
ATOM 1413 C C . LYS A 1 171 ? 20.309 0.351 -3.994 1.00 96.25 171 LYS A C 1
ATOM 1415 O O . LYS A 1 171 ? 20.621 -0.677 -3.398 1.00 96.25 171 LYS A O 1
ATOM 1420 N N . ARG A 1 172 ? 19.508 1.272 -3.440 1.00 95.69 172 ARG A N 1
ATOM 1421 C CA . ARG A 1 172 ? 18.920 1.119 -2.096 1.00 95.69 172 ARG A CA 1
ATOM 1422 C C . ARG A 1 172 ? 17.764 0.120 -2.097 1.00 95.69 172 ARG A C 1
ATOM 1424 O O . ARG A 1 172 ? 17.680 -0.665 -1.154 1.00 95.69 172 ARG A O 1
ATOM 1431 N N . LEU A 1 173 ? 16.956 0.096 -3.161 1.00 96.00 173 LEU A N 1
ATOM 1432 C CA . LEU A 1 173 ? 15.920 -0.919 -3.371 1.00 96.00 173 LEU A CA 1
ATOM 1433 C C . LEU A 1 173 ? 16.545 -2.308 -3.546 1.00 96.00 173 LEU A C 1
ATOM 1435 O O . LEU A 1 173 ? 16.120 -3.251 -2.890 1.00 96.00 173 LEU A O 1
ATOM 1439 N N . ARG A 1 174 ? 17.624 -2.424 -4.334 1.00 95.31 174 ARG A N 1
ATOM 1440 C CA . ARG A 1 174 ? 18.415 -3.661 -4.465 1.00 95.31 174 ARG A CA 1
ATOM 1441 C C . ARG A 1 174 ? 18.936 -4.169 -3.125 1.00 95.31 174 ARG A C 1
ATOM 1443 O O . ARG A 1 174 ? 18.832 -5.354 -2.842 1.00 95.31 174 ARG A O 1
ATOM 1450 N N . SER A 1 175 ? 19.469 -3.286 -2.283 1.00 92.75 175 SER A N 1
ATOM 1451 C CA . SER A 1 175 ? 19.884 -3.662 -0.926 1.00 92.75 175 SER A CA 1
ATOM 1452 C C . SER A 1 175 ? 18.688 -4.066 -0.052 1.00 92.75 175 SER A C 1
ATOM 1454 O O . SER A 1 175 ? 18.774 -5.040 0.693 1.00 92.75 175 SER A O 1
ATOM 1456 N N . PHE A 1 176 ? 17.557 -3.362 -0.167 1.00 91.69 176 PHE A N 1
ATOM 1457 C CA . PHE A 1 176 ? 16.332 -3.676 0.570 1.00 91.69 176 PHE A CA 1
ATOM 1458 C C . PHE A 1 176 ? 15.749 -5.043 0.195 1.00 91.69 176 PHE A C 1
ATOM 1460 O O . PHE A 1 176 ? 15.316 -5.788 1.071 1.00 91.69 176 PHE A O 1
ATOM 1467 N N . ARG A 1 177 ? 15.817 -5.408 -1.089 1.00 92.88 177 ARG A N 1
ATOM 1468 C CA . ARG A 1 177 ? 15.438 -6.726 -1.602 1.00 92.88 177 ARG A CA 1
ATOM 1469 C C . ARG A 1 177 ? 16.128 -7.853 -0.842 1.00 92.88 177 ARG A C 1
ATOM 1471 O O . ARG A 1 177 ? 15.459 -8.786 -0.409 1.00 92.88 177 ARG A O 1
ATOM 1478 N N . SER A 1 178 ? 17.445 -7.759 -0.656 1.00 88.19 178 SER A N 1
ATOM 1479 C CA . SER A 1 178 ? 18.214 -8.779 0.066 1.00 88.19 178 SER A CA 1
ATOM 1480 C C . SER A 1 178 ? 17.757 -8.923 1.520 1.00 88.19 178 SER A C 1
ATOM 1482 O O . SER A 1 178 ? 17.680 -10.040 2.019 1.00 88.19 178 SER A O 1
ATOM 1484 N N . LEU A 1 179 ? 17.389 -7.817 2.179 1.00 86.81 179 LEU A N 1
ATOM 1485 C CA . LEU A 1 179 ? 16.859 -7.839 3.548 1.00 86.81 179 LEU A CA 1
ATOM 1486 C C . LEU A 1 179 ? 15.486 -8.519 3.621 1.00 86.81 179 LEU A C 1
ATOM 1488 O O . LEU A 1 179 ? 15.269 -9.372 4.477 1.00 86.81 179 LEU A O 1
ATOM 1492 N N . ARG A 1 180 ? 14.567 -8.171 2.710 1.00 87.44 180 ARG A N 1
ATOM 1493 C CA . ARG A 1 180 ? 13.210 -8.738 2.673 1.00 87.44 180 ARG A CA 1
ATOM 1494 C C . ARG A 1 180 ? 13.220 -10.229 2.308 1.00 87.44 180 ARG A C 1
ATOM 1496 O O . ARG A 1 180 ? 12.506 -11.008 2.931 1.00 87.44 180 ARG A O 1
ATOM 1503 N N . LYS A 1 181 ? 14.065 -10.649 1.357 1.00 85.69 181 LYS A N 1
ATOM 1504 C CA . LYS A 1 181 ? 14.197 -12.065 0.958 1.00 85.69 181 LYS A CA 1
ATOM 1505 C C . LYS A 1 181 ? 14.943 -12.934 1.973 1.00 85.69 181 LYS A C 1
ATOM 1507 O O . LYS A 1 181 ? 14.796 -14.149 1.932 1.00 85.69 181 LYS A O 1
ATOM 1512 N N . GLY A 1 182 ? 15.690 -12.334 2.900 1.00 77.69 182 GLY A N 1
ATOM 1513 C CA . GLY A 1 182 ? 16.358 -13.042 3.998 1.00 77.69 182 GLY A CA 1
ATOM 1514 C C . GLY A 1 182 ? 15.414 -13.627 5.061 1.00 77.69 182 GLY A C 1
ATOM 1515 O O . GLY A 1 182 ? 15.889 -14.258 5.997 1.00 77.69 182 GLY A O 1
ATOM 1516 N N . GLY A 1 183 ? 14.095 -13.424 4.944 1.00 66.88 183 GLY A N 1
ATOM 1517 C CA . GLY A 1 183 ? 13.066 -14.065 5.774 1.00 66.88 183 GLY A CA 1
ATOM 1518 C C . GLY A 1 183 ? 12.749 -13.352 7.091 1.00 66.88 183 GLY A C 1
ATOM 1519 O O . GLY A 1 183 ? 11.600 -13.347 7.513 1.00 66.88 183 GLY A O 1
ATOM 1520 N N . THR A 1 184 ? 13.717 -12.677 7.712 1.00 69.69 184 THR A N 1
ATOM 1521 C CA . THR A 1 184 ? 13.533 -12.056 9.040 1.00 69.69 184 THR A CA 1
ATOM 1522 C C . THR A 1 184 ? 12.687 -10.774 9.026 1.00 69.69 184 THR A C 1
ATOM 1524 O O . THR A 1 184 ? 12.129 -10.397 10.050 1.00 69.69 184 THR A O 1
ATOM 1527 N N . TYR A 1 185 ? 12.582 -10.091 7.881 1.00 69.56 185 TYR A N 1
ATOM 1528 C CA . TYR A 1 185 ? 11.979 -8.750 7.780 1.00 69.56 185 TYR A CA 1
ATOM 1529 C C . TYR A 1 185 ? 10.750 -8.685 6.866 1.00 69.56 185 TYR A C 1
ATOM 1531 O O . TYR A 1 185 ? 10.364 -7.596 6.439 1.00 69.56 185 TYR A O 1
ATOM 1539 N N . TYR A 1 186 ? 10.151 -9.830 6.527 1.00 79.38 186 TYR A N 1
ATOM 1540 C CA . TYR A 1 186 ? 8.972 -9.874 5.669 1.00 79.38 186 TYR A CA 1
ATOM 1541 C C . TYR A 1 186 ? 7.692 -10.117 6.469 1.00 79.38 186 TYR A C 1
ATOM 1543 O O . TYR A 1 186 ? 7.525 -11.167 7.079 1.00 79.38 186 TYR A O 1
ATOM 1551 N N . PHE A 1 187 ? 6.767 -9.160 6.422 1.00 81.69 187 PHE A N 1
ATOM 1552 C CA . PHE A 1 187 ? 5.512 -9.173 7.185 1.00 81.69 187 PHE A CA 1
ATOM 1553 C C . PHE A 1 187 ? 4.260 -9.165 6.291 1.00 81.69 187 PHE A C 1
ATOM 1555 O O . PHE A 1 187 ? 3.190 -8.720 6.704 1.00 81.69 187 PHE A O 1
ATOM 1562 N N . GLY A 1 188 ? 4.375 -9.674 5.059 1.00 90.75 188 GLY A N 1
ATOM 1563 C CA . GLY A 1 188 ? 3.215 -9.862 4.181 1.00 90.75 188 GLY A CA 1
ATOM 1564 C C . GLY A 1 188 ? 2.667 -8.562 3.593 1.00 90.75 188 GLY A C 1
ATOM 1565 O O . GLY A 1 188 ? 1.457 -8.376 3.588 1.00 90.75 188 GLY A O 1
ATOM 1566 N N . GLU A 1 189 ? 3.527 -7.632 3.175 1.00 95.25 189 GLU A N 1
ATOM 1567 C CA . GLU A 1 189 ? 3.094 -6.336 2.636 1.00 95.25 189 GLU A CA 1
ATOM 1568 C C . GLU A 1 189 ? 2.603 -6.440 1.180 1.00 95.25 189 GLU A C 1
ATOM 1570 O O . GLU A 1 189 ? 3.204 -7.116 0.343 1.00 95.25 189 GLU A O 1
ATOM 1575 N N . TYR A 1 190 ? 1.506 -5.744 0.895 1.00 97.38 190 TYR A N 1
ATOM 1576 C CA . TYR A 1 190 ? 0.904 -5.561 -0.424 1.00 97.38 190 TYR A CA 1
ATOM 1577 C C . TYR A 1 190 ? 0.655 -4.073 -0.632 1.00 97.38 190 TYR A C 1
ATOM 1579 O O . TYR A 1 190 ? 0.371 -3.351 0.322 1.00 97.38 190 TYR A O 1
ATOM 1587 N N . LEU A 1 191 ? 0.745 -3.610 -1.870 1.00 97.75 191 LEU A N 1
ATOM 1588 C CA . LEU A 1 191 ? 0.497 -2.224 -2.235 1.00 97.75 191 LEU A CA 1
ATOM 1589 C C . LEU A 1 191 ? -0.731 -2.145 -3.138 1.00 97.75 191 LEU A C 1
ATOM 1591 O O . LEU A 1 191 ? -0.905 -2.996 -4.007 1.00 97.75 191 LEU A O 1
ATOM 1595 N N . SER A 1 192 ? -1.551 -1.116 -2.944 1.00 97.81 192 SER A N 1
ATOM 1596 C CA . SER A 1 192 ? -2.437 -0.567 -3.979 1.00 97.81 192 SER A CA 1
ATOM 1597 C C . SER A 1 192 ? -1.845 0.745 -4.506 1.00 97.81 192 SER A C 1
ATOM 1599 O O . SER A 1 192 ? -0.878 1.258 -3.929 1.00 97.81 192 SER A O 1
ATOM 1601 N N . GLN A 1 193 ? -2.410 1.304 -5.579 1.00 96.88 193 GLN A N 1
ATOM 1602 C CA . GLN A 1 193 ? -1.992 2.602 -6.119 1.00 96.88 193 GLN A CA 1
ATOM 1603 C C . GLN A 1 193 ? -3.160 3.576 -6.312 1.00 96.88 193 GLN A C 1
ATOM 1605 O O . GLN A 1 193 ? -4.301 3.149 -6.474 1.00 96.88 193 GLN A O 1
ATOM 1610 N N . GLY A 1 194 ? -2.874 4.879 -6.284 1.00 95.88 194 GLY A N 1
ATOM 1611 C CA . GLY A 1 194 ? -3.870 5.927 -6.523 1.00 95.88 194 GLY A CA 1
ATOM 1612 C C . GLY A 1 194 ? -4.927 6.029 -5.425 1.00 95.88 194 GLY A C 1
ATOM 1613 O O . GLY A 1 194 ? -4.625 5.980 -4.226 1.00 95.88 194 GLY A O 1
ATOM 1614 N N . SER A 1 195 ? -6.174 6.192 -5.859 1.00 95.81 195 SER A N 1
ATOM 1615 C CA . SER A 1 195 ? -7.361 6.077 -5.017 1.00 95.81 195 SER A CA 1
ATOM 1616 C C . SER A 1 195 ? -7.941 4.667 -5.097 1.00 95.81 195 SER A C 1
ATOM 1618 O O . SER A 1 195 ? -7.928 4.033 -6.150 1.00 95.81 195 SER A O 1
ATOM 1620 N N . LEU A 1 196 ? -8.494 4.204 -3.982 1.00 96.94 196 LEU A N 1
ATOM 1621 C CA . LEU A 1 196 ? -9.220 2.952 -3.856 1.00 96.94 196 LEU A CA 1
ATOM 1622 C C . LEU A 1 196 ? -10.514 3.196 -3.079 1.00 96.94 196 LEU A C 1
ATOM 1624 O O . LEU A 1 196 ? -10.481 3.615 -1.919 1.00 96.94 196 LEU A O 1
ATOM 1628 N N . LYS A 1 197 ? -11.655 2.928 -3.708 1.00 96.81 197 LYS A N 1
ATOM 1629 C CA . LYS A 1 197 ? -12.974 3.054 -3.092 1.00 96.81 197 LYS A CA 1
ATOM 1630 C C . LYS A 1 197 ? -13.248 1.851 -2.195 1.00 96.81 197 LYS A C 1
ATOM 1632 O O . LYS A 1 197 ? -13.240 0.710 -2.654 1.00 96.81 197 LYS A O 1
ATOM 1637 N N . LEU A 1 198 ? -13.494 2.120 -0.919 1.00 96.19 198 LEU A N 1
ATOM 1638 C CA . LEU A 1 198 ? -13.762 1.126 0.120 1.00 96.19 198 LEU A CA 1
ATOM 1639 C C . LEU A 1 198 ? -15.244 0.914 0.411 1.00 96.19 198 LEU A C 1
ATOM 1641 O O . LEU A 1 198 ? -15.593 -0.091 1.028 1.00 96.19 198 LEU A O 1
ATOM 1645 N N . GLU A 1 199 ? -16.101 1.842 -0.012 1.00 93.44 199 GLU A N 1
ATOM 1646 C CA . GLU A 1 199 ? -17.539 1.796 0.245 1.00 93.44 199 GLU A CA 1
ATOM 1647 C C . GLU A 1 199 ? -18.123 0.412 -0.100 1.00 93.44 199 GLU A C 1
ATOM 1649 O O . GLU A 1 199 ? -17.968 -0.080 -1.218 1.00 93.44 199 GLU A O 1
ATOM 1654 N N . ASN A 1 200 ? -18.766 -0.229 0.883 1.00 91.69 200 ASN A N 1
ATOM 1655 C CA . ASN A 1 200 ? -19.328 -1.588 0.809 1.00 91.69 200 ASN A CA 1
ATOM 1656 C C . ASN A 1 200 ? -18.328 -2.731 0.522 1.00 91.69 200 ASN A C 1
ATOM 1658 O O . ASN A 1 200 ? -18.755 -3.866 0.333 1.00 91.69 200 ASN A O 1
ATOM 1662 N N . LYS A 1 201 ? -17.015 -2.468 0.509 1.00 93.75 201 LYS A N 1
ATOM 1663 C CA . LYS A 1 201 ? -15.936 -3.445 0.248 1.00 93.75 201 LYS A CA 1
ATOM 1664 C C . LYS A 1 201 ? -14.962 -3.591 1.431 1.00 93.75 201 LYS A C 1
ATOM 1666 O O . LYS A 1 201 ? -13.945 -4.279 1.322 1.00 93.75 201 LYS A O 1
ATOM 1671 N N . CYS A 1 202 ? -15.249 -2.932 2.557 1.00 95.19 202 CYS A N 1
ATOM 1672 C CA . CYS A 1 202 ? -14.380 -2.876 3.729 1.00 95.19 202 CYS A CA 1
ATOM 1673 C C . CYS A 1 202 ? -15.166 -2.990 5.041 1.00 95.19 202 CYS A C 1
ATOM 1675 O O . CYS A 1 202 ? -16.277 -2.479 5.159 1.00 95.19 202 CYS A O 1
ATOM 1677 N N . GLN A 1 203 ? -14.550 -3.610 6.046 1.00 96.25 203 GLN A N 1
ATOM 1678 C CA . GLN A 1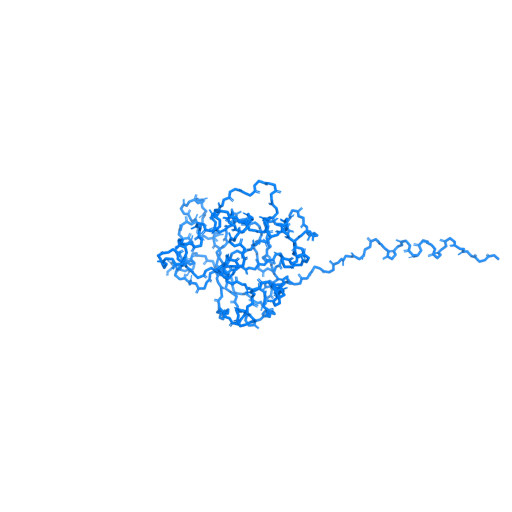 203 ? -14.941 -3.503 7.450 1.00 96.25 203 GLN A CA 1
ATOM 1679 C C . GLN A 1 203 ? -14.005 -2.529 8.164 1.00 96.25 203 GLN A C 1
ATOM 1681 O O . GLN A 1 203 ? -12.789 -2.582 7.969 1.00 96.25 203 GLN A O 1
ATOM 1686 N N . LEU A 1 204 ? -14.574 -1.647 8.981 1.00 96.50 204 LEU A N 1
ATOM 1687 C CA . LEU A 1 204 ? -13.844 -0.690 9.805 1.00 96.50 204 LEU A CA 1
ATOM 1688 C C . LEU A 1 204 ? -13.966 -1.102 11.270 1.00 96.50 204 LEU A C 1
ATOM 1690 O O . LEU A 1 204 ? -15.071 -1.229 11.791 1.00 96.50 204 LEU A O 1
ATOM 1694 N N . ILE A 1 205 ? -12.831 -1.279 11.936 1.00 96.75 205 ILE A N 1
ATOM 1695 C CA . ILE A 1 205 ? -12.755 -1.650 13.348 1.00 96.75 205 ILE A CA 1
ATOM 1696 C C . ILE A 1 205 ? -11.967 -0.567 14.081 1.00 96.75 205 ILE A C 1
ATOM 1698 O O . ILE A 1 205 ? -10.871 -0.189 13.667 1.00 96.75 205 ILE A O 1
ATOM 1702 N N . SER A 1 206 ? -12.530 -0.055 15.172 1.00 96.38 206 SER A N 1
ATOM 1703 C CA . SER A 1 206 ? -11.814 0.845 16.074 1.00 96.38 206 SER A CA 1
ATOM 1704 C C . SER A 1 206 ? -10.810 0.047 16.906 1.00 96.38 206 SER A C 1
ATOM 1706 O O . SER A 1 206 ? -11.152 -1.031 17.393 1.00 96.38 206 SER A O 1
ATOM 1708 N N . ALA A 1 207 ? -9.570 0.519 17.033 1.00 95.81 207 ALA A N 1
ATOM 1709 C CA . ALA A 1 207 ? -8.513 -0.267 17.664 1.00 95.81 207 ALA A CA 1
ATOM 1710 C C . ALA A 1 207 ? -8.756 -0.543 19.154 1.00 95.81 207 ALA A C 1
ATOM 1712 O O . ALA A 1 207 ? -8.355 -1.601 19.628 1.00 95.81 207 ALA A O 1
ATOM 1713 N N . ASP A 1 208 ? -9.445 0.343 19.873 1.00 94.94 208 ASP A N 1
ATOM 1714 C CA . ASP A 1 208 ? -9.870 0.114 21.257 1.00 94.94 208 ASP A CA 1
ATOM 1715 C C . ASP A 1 208 ? -10.668 -1.190 21.398 1.00 94.94 208 ASP A C 1
ATOM 1717 O O . ASP A 1 208 ? -10.378 -1.973 22.295 1.00 94.94 208 ASP A O 1
ATOM 1721 N N . LEU A 1 209 ? -11.559 -1.503 20.449 1.00 94.69 209 LEU A N 1
ATOM 1722 C CA . LEU A 1 209 ? -12.378 -2.724 20.463 1.00 94.69 209 LEU A CA 1
ATOM 1723 C C . LEU A 1 209 ? -11.575 -4.023 20.294 1.00 94.69 209 LEU A C 1
ATOM 1725 O O . LEU A 1 209 ? -12.097 -5.100 20.570 1.00 94.69 209 LEU A O 1
ATOM 1729 N N . ILE A 1 210 ? -10.333 -3.945 19.810 1.00 90.62 210 ILE A N 1
ATOM 1730 C CA . ILE A 1 210 ? -9.456 -5.110 19.617 1.00 90.62 210 ILE A CA 1
ATOM 1731 C C . ILE A 1 210 ? -8.792 -5.519 20.940 1.00 90.62 210 ILE A C 1
ATOM 1733 O O . ILE A 1 210 ? -8.403 -6.675 21.098 1.00 90.62 210 ILE A O 1
ATOM 1737 N N . PHE A 1 211 ? -8.659 -4.580 21.880 1.00 83.31 211 PHE A N 1
ATOM 1738 C CA . PHE A 1 211 ? -7.938 -4.766 23.143 1.00 83.31 211 PHE A CA 1
ATOM 1739 C C . PHE A 1 211 ? -8.842 -4.750 24.381 1.00 83.31 211 PHE A C 1
ATOM 1741 O O . PHE A 1 211 ? -8.327 -4.655 25.497 1.00 83.31 211 PHE A O 1
ATOM 1748 N N . LEU A 1 212 ? -10.162 -4.828 24.178 1.00 68.75 212 LEU A N 1
ATOM 1749 C CA . LEU A 1 212 ? -11.157 -5.027 25.236 1.00 68.75 212 LEU A CA 1
ATOM 1750 C C . LEU A 1 212 ? -11.159 -6.464 25.771 1.00 68.75 212 LEU A C 1
ATOM 1752 O O . LEU A 1 212 ? -10.960 -7.407 24.970 1.00 68.75 212 LEU A O 1
#

Sequence (212 aa):
MADVTNVTESMRKINMHDVLEEPEQLVFSPHPDDGVAEKIMDNVPRYLFRVATPKSDGMTNEIWVRSDAALKDRTASMEDIFYNLNTKKRTEVAKILNLHLRWGKKKNLLDNFVSWTSSLLFAIQYIYYRHYTDDTPIEEIKLFVVDTTMFPRGTFMRDLDLIDIFYDYNKRLRSFRSLRKGGTYYFGEYLSQGSLKLENKCQLISADLIFL

Foldseek 3Di:
DDDPPVVVVVVVVVPPDPPVPQPQFAFADADVVLVDDPCQLVPDDQKKKDKDFPPDAADDDQWKGFHNLCVVPVVVQNDHLRPPDDLVSLLLLLVLLLCVVVVHDQVPRRNFKDKIAPDPVVVLVVLVVCCVPVVTPLQRMKMKMFRCVVDDRRQKGWSLSSLVSRVVSDVSSVVVNVVCVVPPPPGGMIIGGGMHTNHVGIDMD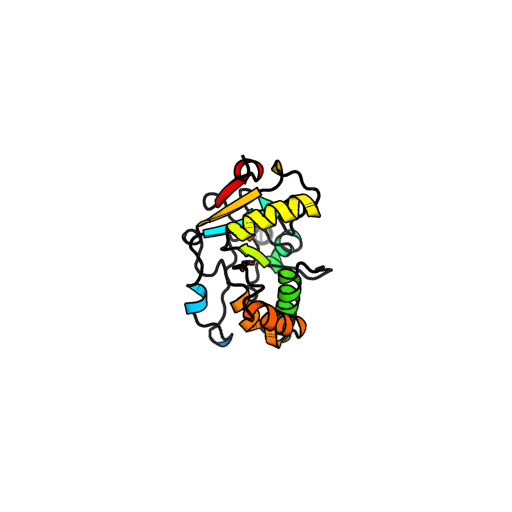RRVVVVD

Nearest PDB structures (foldseek):
  8gug-assembly1_A-2  TM=3.328E-01  e=4.855E-01  Vibrio parahaemolyticus RIMD 2210633

Organism: Penicillium brasilianum (NCBI:txid104259)

Radius of gyration: 19.88 Å; Cα contacts (8 Å, |Δi|>4): 339; chains: 1; bounding box: 48×50×67 Å